Protein AF-0000000084553013 (afdb_homodimer)

Secondary structure (DSSP, 8-state):
-----------EEEEPPHHHHHHHHHHHHHHHTTT---EEEEEEEEE-TT--EEEEEEEEEETTEEEEEEEEE-GGGTTSSHHHHHHHHHHHHHHHTT-SEEEEEEEGGG-THHHHHTT-EEEEEEEEEETTEEEEEEEEE-/-----------EEEEPPHHHHHHHHHHHHHHHTTT---EEEEEEEEE-TT--EEEEEEEEEETTEEEEEEEEE-GGGTTSSHHHHHHHHHHHHHHHTT-SEEEEEEEGGG-THHHHHTT-EEEEEEEEEETTEEEEEEEEE-

pLDDT: mean 93.79, std 14.12, range [28.5, 98.94]

Foldseek 3Di:
DPPPCVVVPPDDDDDDDPVVVVVVVVVVVVVCCVPQVDKDKDKDFDADPVRDGQWMWIWMDRQQEIETDDTDGHPVCPPVCPRVVRVVVVVVVSVVSNHQKYKYKDKQVPPPVVVVVVVWDWPDKDQLPPVGIIMTITMDGD/DPPPCVVVPPDDDDDDDPVVVVVVVVVVVVVCCVPQVDKDKDKDFDADPVRDGQWMWIWMDRQQEIETDDTDGHPVCPPVCPRVVRVVVVVVVSVVSNHQKYKYKDKQVPPPVVVVVVVWDWPDKDQLPPVGIIMTITMDGD

Nearest PDB structures (foldseek):
  1y9w-assembly1_B  TM=9.182E-01  e=1.866E-16  Bacillus cereus ATCC 14579
  2g3a-assembly1_A-2  TM=8.807E-01  e=1.523E-12  Agrobacterium fabrum str. C58
  7ypv-assembly1_B  TM=8.724E-01  e=1.703E-07  Streptomyces lavendulae subsp. lavendulae
  2cnt-assembly4_D  TM=7.432E-01  e=7.411E-06  Salmonella enterica subsp. enterica serovar Typhimurium str. LT2
  5isv-assembly2_B  TM=7.358E-01  e=6.562E-06  Escherichia coli O157:H7

Radius of gyration: 21.32 Å; Cα contacts (8 Å, |Δi|>4): 528; chains: 2; bounding box: 39×85×55 Å

InterPro domains:
  IPR000182 GNAT domain [PF00583] (35-120)
  IPR000182 GNAT domain [PS51186] (1-142)
  IPR016181 Acyl-CoA N-acyltransferase [SSF55729] (33-142)
  IPR051556 N-terminal and lysine N-acetyltransferase [PTHR42919] (34-133)

Structure (mmCIF, N/CA/C/O backbone):
data_AF-0000000084553013-model_v1
#
loop_
_entity.id
_entity.type
_entity.pdbx_description
1 polymer 'Acetyltransferase domain protein'
#
loop_
_atom_site.group_PDB
_atom_site.id
_atom_site.type_symbol
_atom_site.label_atom_id
_atom_site.label_alt_id
_atom_site.label_comp_id
_atom_site.label_asym_id
_atom_site.label_entity_id
_atom_site.label_seq_id
_atom_site.pdbx_PDB_ins_code
_atom_site.Cartn_x
_atom_site.Cartn_y
_atom_site.Cartn_z
_atom_site.occupancy
_atom_site.B_iso_or_equiv
_atom_site.auth_seq_id
_atom_site.auth_comp_id
_atom_site.auth_asym_id
_atom_site.auth_atom_id
_atom_site.pdbx_PDB_model_num
ATOM 1 N N . MET A 1 1 ? 4.566 -39.312 -29.422 1 28.5 1 MET A N 1
ATOM 2 C CA . MET A 1 1 ? 3.35 -38.875 -28.75 1 28.5 1 MET A CA 1
ATOM 3 C C . MET A 1 1 ? 3.643 -38.469 -27.297 1 28.5 1 MET A C 1
ATOM 5 O O . MET A 1 1 ? 3.912 -39.344 -26.469 1 28.5 1 MET A O 1
ATOM 9 N N . SER A 1 2 ? 4.523 -37.531 -27.016 1 32.72 2 SER A N 1
ATOM 10 C CA . SER A 1 2 ? 5.18 -37.125 -25.766 1 32.72 2 SER A CA 1
ATOM 11 C C . SER A 1 2 ? 4.168 -36.938 -24.641 1 32.72 2 SER A C 1
ATOM 13 O O . SER A 1 2 ? 3.191 -36.219 -24.797 1 32.72 2 SER A O 1
ATOM 15 N N . SER A 1 3 ? 3.857 -38 -23.828 1 32.91 3 SER A N 1
ATOM 16 C CA . SER A 1 3 ? 2.988 -38.031 -22.656 1 32.91 3 SER A CA 1
ATOM 17 C C . SER A 1 3 ? 3.232 -36.812 -21.766 1 32.91 3 SER A C 1
ATOM 19 O O . SER A 1 3 ? 4.277 -36.719 -21.125 1 32.91 3 SER A O 1
ATOM 21 N N . ILE A 1 4 ? 3.045 -35.656 -22.188 1 38.66 4 ILE A N 1
ATOM 22 C CA . ILE A 1 4 ? 3.059 -34.531 -21.266 1 38.66 4 ILE A CA 1
ATOM 23 C C . ILE A 1 4 ? 2.463 -34.938 -19.922 1 38.66 4 ILE A C 1
ATOM 25 O O . ILE A 1 4 ? 1.289 -35.312 -19.844 1 38.66 4 ILE A O 1
ATOM 29 N N . ASN A 1 5 ? 3.113 -35.875 -19.094 1 38.31 5 ASN A N 1
ATOM 30 C CA . ASN A 1 5 ? 2.75 -36.219 -17.719 1 38.31 5 ASN A CA 1
ATOM 31 C C . ASN A 1 5 ? 2.105 -35.031 -17 1 38.31 5 ASN A C 1
ATOM 33 O O . ASN A 1 5 ? 2.793 -34.062 -16.625 1 38.31 5 ASN A O 1
ATOM 37 N N . ASP A 1 6 ? 1.168 -34.469 -17.469 1 41.5 6 ASP A N 1
ATOM 38 C CA . ASP A 1 6 ? 0.287 -33.531 -16.766 1 41.5 6 ASP A CA 1
ATOM 39 C C . ASP A 1 6 ? 0.174 -33.906 -15.297 1 41.5 6 ASP A C 1
ATOM 41 O O . ASP A 1 6 ? -0.626 -34.75 -14.922 1 41.5 6 ASP A O 1
ATOM 45 N N . LYS A 1 7 ? 1.256 -34.344 -14.594 1 45.75 7 LYS A N 1
ATOM 46 C CA . LYS A 1 7 ? 1.171 -34.562 -13.148 1 45.75 7 LYS A CA 1
ATOM 47 C C . LYS A 1 7 ? 0.171 -33.594 -12.523 1 45.75 7 LYS A C 1
ATOM 49 O O . LYS A 1 7 ? 0.405 -32.375 -12.492 1 45.75 7 LYS A O 1
ATOM 54 N N . ASP A 1 8 ? -1.081 -33.625 -12.664 1 51.88 8 ASP A N 1
ATOM 55 C CA . ASP A 1 8 ? -2.238 -33 -12.055 1 51.88 8 ASP A CA 1
ATOM 56 C C . ASP A 1 8 ? -1.985 -32.688 -10.578 1 51.88 8 ASP A C 1
ATOM 58 O O . ASP A 1 8 ? -2.012 -33.594 -9.742 1 51.88 8 ASP A O 1
ATOM 62 N N . TYR A 1 9 ? -0.901 -32.062 -10.25 1 60.34 9 TYR A N 1
ATOM 63 C CA . TYR A 1 9 ? -0.691 -31.75 -8.836 1 60.34 9 TYR A CA 1
ATOM 64 C C . TYR A 1 9 ? -2.021 -31.547 -8.117 1 60.34 9 TYR A C 1
ATOM 66 O O . TYR A 1 9 ? -2.938 -30.922 -8.664 1 60.34 9 TYR A O 1
ATOM 74 N N . ASN A 1 10 ? -2.541 -32.562 -7.488 1 80 10 ASN A N 1
ATOM 75 C CA . ASN A 1 10 ? -3.75 -32.5 -6.676 1 80 10 ASN A CA 1
ATOM 76 C C . ASN A 1 10 ? -3.646 -31.391 -5.625 1 80 10 ASN A C 1
ATOM 78 O O . ASN A 1 10 ? -3.283 -31.656 -4.477 1 80 10 ASN A O 1
ATOM 82 N N . PHE A 1 11 ? -3.373 -30.203 -6.043 1 87.69 11 PHE A N 1
ATOM 83 C CA . PHE A 1 11 ? -3.436 -29.094 -5.086 1 87.69 11 PHE A CA 1
ATOM 84 C C . PHE A 1 11 ? -4.879 -28.688 -4.82 1 87.69 11 PHE A C 1
ATOM 86 O O . PHE A 1 11 ? -5.727 -28.781 -5.711 1 87.69 11 PHE A O 1
ATOM 93 N N . ILE A 1 12 ? -5.121 -28.484 -3.557 1 93.12 12 ILE A N 1
ATOM 94 C CA . ILE A 1 12 ? -6.469 -28.062 -3.17 1 93.12 12 ILE A CA 1
ATOM 95 C C . ILE A 1 12 ? -6.449 -26.609 -2.703 1 93.12 12 ILE A C 1
ATOM 97 O O . ILE A 1 12 ? -5.578 -26.219 -1.923 1 93.12 12 ILE A O 1
ATOM 101 N N . LEU A 1 13 ? -7.371 -25.859 -3.264 1 96.81 13 LEU A N 1
ATOM 102 C CA . LEU A 1 13 ? -7.527 -24.469 -2.854 1 96.81 13 LEU A CA 1
ATOM 103 C C . LEU A 1 13 ? -8.383 -24.359 -1.596 1 96.81 13 LEU A C 1
ATOM 105 O O . LEU A 1 13 ? -9.508 -24.875 -1.562 1 96.81 13 LEU A O 1
ATOM 109 N N . LYS A 1 14 ? -7.867 -23.75 -0.523 1 96.75 14 LYS A N 1
ATOM 110 C CA . LYS A 1 14 ? -8.57 -23.562 0.746 1 96.75 14 LYS A CA 1
ATOM 111 C C . LYS A 1 14 ? -8.289 -22.188 1.341 1 96.75 14 LYS A C 1
ATOM 113 O O . LYS A 1 14 ? -7.266 -21.562 1.031 1 96.75 14 LYS A O 1
ATOM 118 N N . PRO A 1 15 ? -9.172 -21.703 2.176 1 98 15 PRO A N 1
ATOM 119 C CA . PRO A 1 15 ? -8.812 -20.516 2.947 1 98 15 PRO A CA 1
ATOM 120 C C . PRO A 1 15 ? -7.543 -20.703 3.777 1 98 15 PRO A C 1
ATOM 122 O O . PRO A 1 15 ? -7.309 -21.797 4.305 1 98 15 PRO A O 1
ATOM 125 N N . CYS A 1 16 ? -6.801 -19.703 3.871 1 98.38 16 CYS A N 1
ATOM 126 C CA . CYS A 1 16 ? -5.57 -19.781 4.652 1 98.38 16 CYS A CA 1
ATOM 127 C C . CYS A 1 16 ? -5.844 -19.5 6.125 1 98.38 16 CYS A C 1
ATOM 129 O O . CYS A 1 16 ? -6.656 -18.641 6.457 1 98.38 16 CYS A O 1
ATOM 131 N N . SER A 1 17 ? -5.109 -20.234 6.973 1 97.38 17 SER A N 1
ATOM 132 C CA . SER A 1 17 ? -5.043 -19.828 8.375 1 97.38 17 SER A CA 1
ATOM 133 C C . SER A 1 17 ? -4.168 -18.594 8.547 1 97.38 17 SER A C 1
ATOM 135 O O . SER A 1 17 ? -3.449 -18.203 7.629 1 97.38 17 SER A O 1
ATOM 137 N N . GLU A 1 18 ? -4.219 -17.984 9.727 1 98.12 18 GLU A N 1
ATOM 138 C CA . GLU A 1 18 ? -3.365 -16.828 10.008 1 98.12 18 GLU A CA 1
ATOM 139 C C . GLU A 1 18 ? -1.889 -17.203 9.898 1 98.12 18 GLU A C 1
ATOM 141 O O . GLU A 1 18 ? -1.088 -16.422 9.367 1 98.12 18 GLU A O 1
ATOM 146 N N . LYS A 1 19 ? -1.597 -18.344 10.375 1 98 19 LYS A N 1
ATOM 147 C CA . LYS A 1 19 ? -0.219 -18.812 10.297 1 98 19 LYS A CA 1
ATOM 148 C C . LYS A 1 19 ? 0.223 -18.984 8.844 1 98 19 LYS A C 1
ATOM 150 O O . LYS A 1 19 ? 1.367 -18.672 8.5 1 98 19 LYS A O 1
ATOM 155 N N . GLU A 1 20 ? -0.609 -19.453 8.039 1 98.12 20 GLU A N 1
ATOM 156 C CA . GLU A 1 20 ? -0.295 -19.656 6.629 1 98.12 20 GLU A CA 1
ATOM 157 C C . GLU A 1 20 ? -0.162 -18.328 5.898 1 98.12 20 GLU A C 1
ATOM 159 O O . GLU A 1 20 ? 0.678 -18.188 5.008 1 98.12 20 GLU A O 1
ATOM 164 N N . LYS A 1 21 ? -1.028 -17.344 6.234 1 98.5 21 LYS A N 1
ATOM 165 C CA . LYS A 1 21 ? -0.884 -16 5.688 1 98.5 21 LYS A CA 1
ATOM 166 C C . LYS A 1 21 ? 0.494 -15.43 6.004 1 98.5 21 LYS A C 1
ATOM 168 O O . LYS A 1 21 ? 1.14 -14.844 5.133 1 98.5 21 LYS A O 1
ATOM 173 N N . GLU A 1 22 ? 0.849 -15.578 7.223 1 98.31 22 GLU A N 1
ATOM 174 C CA . GLU A 1 22 ? 2.166 -15.117 7.652 1 98.31 22 GLU A CA 1
ATOM 175 C C . GLU A 1 22 ? 3.277 -15.828 6.883 1 98.31 22 GLU A C 1
ATOM 177 O O . GLU A 1 22 ? 4.27 -15.203 6.5 1 98.31 22 GLU A O 1
ATOM 182 N N . TYR A 1 23 ? 3.1 -17.172 6.73 1 98.38 23 TYR A N 1
ATOM 183 C CA . TYR A 1 23 ? 4.062 -17.969 5.969 1 98.38 23 TYR A CA 1
ATOM 184 C C . TYR A 1 23 ? 4.227 -17.422 4.559 1 98.38 23 TYR A C 1
ATOM 186 O O . TYR A 1 23 ? 5.348 -17.188 4.094 1 98.38 23 TYR A O 1
ATOM 194 N N . ILE A 1 24 ? 3.133 -17.141 3.879 1 97.81 24 ILE A N 1
ATOM 195 C CA . ILE A 1 24 ? 3.135 -16.609 2.521 1 97.81 24 ILE A CA 1
ATOM 196 C C . ILE A 1 24 ? 3.828 -15.25 2.502 1 97.81 24 ILE A C 1
ATOM 198 O O . ILE A 1 24 ? 4.652 -14.977 1.625 1 97.81 24 ILE A O 1
ATOM 202 N N . HIS A 1 25 ? 3.445 -14.391 3.404 1 98.38 25 HIS A N 1
ATOM 203 C CA . HIS A 1 25 ? 4.055 -13.07 3.518 1 98.38 25 HIS A CA 1
ATOM 204 C C . HIS A 1 25 ? 5.566 -13.172 3.695 1 98.38 25 HIS A C 1
ATOM 206 O O . HIS A 1 25 ? 6.324 -12.484 3.006 1 98.38 25 HIS A O 1
ATOM 212 N N . ASN A 1 26 ? 6.004 -14.016 4.582 1 98.44 26 ASN A N 1
ATOM 213 C CA . ASN A 1 26 ? 7.426 -14.195 4.855 1 98.44 26 ASN A CA 1
ATOM 214 C C . ASN A 1 26 ? 8.172 -14.703 3.627 1 98.44 26 ASN A C 1
ATOM 216 O O . ASN A 1 26 ? 9.289 -14.266 3.352 1 98.44 26 ASN A O 1
ATOM 220 N N . LYS A 1 27 ? 7.586 -15.656 2.973 1 98.19 27 LYS A N 1
ATOM 221 C CA . LYS A 1 27 ? 8.219 -16.203 1.774 1 98.19 27 LYS A CA 1
ATOM 222 C C . LYS A 1 27 ? 8.344 -15.133 0.69 1 98.19 27 LYS A C 1
ATOM 224 O O . LYS A 1 27 ? 9.344 -15.094 -0.036 1 98.19 27 LYS A O 1
ATOM 229 N N . LEU A 1 28 ? 7.32 -14.312 0.608 1 97.88 28 LEU A N 1
ATOM 230 C CA . LEU A 1 28 ? 7.387 -13.195 -0.329 1 97.88 28 LEU A CA 1
ATOM 231 C C . LEU A 1 28 ? 8.516 -12.234 0.044 1 97.88 28 LEU A C 1
ATOM 233 O O . LEU A 1 28 ? 9.273 -11.797 -0.823 1 97.88 28 LEU A O 1
ATOM 237 N N . VAL A 1 29 ? 8.594 -11.891 1.329 1 97.69 29 VAL A N 1
ATOM 238 C CA . VAL A 1 29 ? 9.641 -11 1.83 1 97.69 29 VAL A CA 1
ATOM 239 C C . VAL A 1 29 ? 11.016 -11.602 1.535 1 97.69 29 VAL A C 1
ATOM 241 O O . VAL A 1 29 ? 11.922 -10.898 1.087 1 97.69 29 VAL A O 1
ATOM 244 N N . GLU A 1 30 ? 11.188 -12.914 1.714 1 97.69 30 GLU A N 1
ATOM 245 C CA . GLU A 1 30 ? 12.445 -13.609 1.45 1 97.69 30 GLU A CA 1
ATOM 246 C C . GLU A 1 30 ? 12.859 -13.461 -0.01 1 97.69 30 GLU A C 1
ATOM 248 O O . GLU A 1 30 ? 14.039 -13.297 -0.311 1 97.69 30 GLU A O 1
ATOM 253 N N . HIS A 1 31 ? 11.914 -13.57 -0.82 1 97.38 31 HIS A N 1
ATOM 254 C CA . HIS A 1 31 ? 12.188 -13.383 -2.242 1 97.38 31 HIS A CA 1
ATOM 255 C C . HIS A 1 31 ? 12.586 -11.945 -2.543 1 97.38 31 HIS A C 1
ATOM 257 O O . HIS A 1 31 ? 13.578 -11.703 -3.236 1 97.38 31 HIS A O 1
ATOM 263 N N . ASN A 1 32 ? 11.852 -10.938 -1.989 1 97.75 32 ASN A N 1
ATOM 264 C CA . ASN A 1 32 ? 12 -9.523 -2.305 1 97.75 32 ASN A CA 1
ATOM 265 C C . ASN A 1 32 ? 13.336 -8.977 -1.812 1 97.75 32 ASN A C 1
ATOM 267 O O . ASN A 1 32 ? 13.922 -8.086 -2.438 1 97.75 32 ASN A O 1
ATOM 271 N N . VAL A 1 33 ? 13.82 -9.469 -0.711 1 97.5 33 VAL A N 1
ATOM 272 C CA . VAL A 1 33 ? 15.008 -8.906 -0.077 1 97.5 33 VAL A CA 1
ATOM 273 C C . VAL A 1 33 ? 16.234 -9.156 -0.956 1 97.5 33 VAL A C 1
ATOM 275 O O . VAL A 1 33 ? 17.266 -8.508 -0.783 1 97.5 33 VAL A O 1
ATOM 278 N N . LYS A 1 34 ? 16.141 -10.125 -1.917 1 97.62 34 LYS A N 1
ATOM 279 C CA . LYS A 1 34 ? 17.234 -10.367 -2.863 1 97.62 34 LYS A CA 1
ATOM 280 C C . LYS A 1 34 ? 17.391 -9.195 -3.826 1 97.62 34 LYS A C 1
ATOM 282 O O . LYS A 1 34 ? 18.453 -9.008 -4.41 1 97.62 34 LYS A O 1
ATOM 287 N N . PHE A 1 35 ? 16.328 -8.43 -3.996 1 98.06 35 PHE A N 1
ATOM 288 C CA . PHE A 1 35 ? 16.312 -7.383 -5.012 1 98.06 35 PHE A CA 1
ATOM 289 C C . PHE A 1 35 ? 16.141 -6.012 -4.371 1 98.06 35 PHE A C 1
ATOM 291 O O . PHE A 1 35 ? 16.609 -5.008 -4.906 1 98.06 35 PHE A O 1
ATOM 298 N N . ILE A 1 36 ? 15.367 -5.961 -3.307 1 98.06 36 ILE A N 1
ATOM 299 C CA . ILE A 1 36 ? 15.25 -4.762 -2.49 1 98.06 36 ILE A CA 1
ATOM 300 C C . ILE A 1 36 ? 16.297 -4.789 -1.373 1 98.06 36 ILE A C 1
ATOM 302 O O . ILE A 1 36 ? 16.031 -5.328 -0.293 1 98.06 36 ILE A O 1
ATOM 306 N N . THR A 1 37 ? 17.391 -4.164 -1.6 1 97.88 37 THR A N 1
ATOM 307 C CA . THR A 1 37 ? 18.578 -4.391 -0.782 1 97.88 37 THR A CA 1
ATOM 308 C C . THR A 1 37 ? 18.703 -3.316 0.292 1 97.88 37 THR A C 1
ATOM 310 O O . THR A 1 37 ? 19.5 -3.451 1.218 1 97.88 37 THR A O 1
ATOM 313 N N . ASP A 1 38 ? 18 -2.264 0.146 1 98.06 38 ASP A N 1
ATOM 314 C CA . ASP A 1 38 ? 18.062 -1.144 1.081 1 98.06 38 ASP A CA 1
ATOM 315 C C . ASP A 1 38 ? 16.656 -0.711 1.511 1 98.06 38 ASP A C 1
ATOM 317 O O . ASP A 1 38 ? 15.883 -0.188 0.703 1 98.06 38 ASP A O 1
ATOM 321 N N . TYR A 1 39 ? 16.359 -0.947 2.729 1 98.12 39 TYR A N 1
ATOM 322 C CA . TYR A 1 39 ? 15.055 -0.629 3.311 1 98.12 39 TYR A CA 1
ATOM 323 C C . TYR A 1 39 ? 15.219 0.183 4.59 1 98.12 39 TYR A C 1
ATOM 325 O O . TYR A 1 39 ? 16.109 -0.095 5.402 1 98.12 39 TYR A O 1
ATOM 333 N N . GLU A 1 40 ? 14.367 1.235 4.773 1 98.44 40 GLU A N 1
ATOM 334 C CA . GLU A 1 40 ? 14.359 2.037 5.992 1 98.44 40 GLU A CA 1
ATOM 335 C C . GLU A 1 40 ? 12.977 2.641 6.246 1 98.44 40 GLU A C 1
ATOM 337 O O . GLU A 1 40 ? 12.305 3.08 5.312 1 98.44 40 GLU A O 1
ATOM 342 N N . GLU A 1 41 ? 12.57 2.623 7.484 1 98.56 41 GLU A N 1
ATOM 343 C CA . GLU A 1 41 ? 11.32 3.275 7.883 1 98.56 41 GLU A CA 1
ATOM 344 C C . GLU A 1 41 ? 11.594 4.586 8.609 1 98.56 41 GLU A C 1
ATOM 346 O O . GLU A 1 41 ? 12.562 4.691 9.375 1 98.56 41 GLU A O 1
ATOM 351 N N . PHE A 1 42 ? 10.719 5.547 8.43 1 98.75 42 PHE A N 1
ATOM 352 C CA . PHE A 1 42 ? 10.781 6.852 9.078 1 98.75 42 PHE A CA 1
ATOM 353 C C . PHE A 1 42 ? 9.445 7.199 9.719 1 98.75 42 PHE A C 1
ATOM 355 O O . PHE A 1 42 ? 8.383 6.918 9.148 1 98.75 42 PHE A O 1
ATOM 362 N N . SER A 1 43 ? 9.492 7.758 10.867 1 98.88 43 SER A N 1
ATOM 363 C CA . SER A 1 43 ? 8.289 8.266 11.516 1 98.88 43 SER A CA 1
ATOM 364 C C . SER A 1 43 ? 8.586 9.523 12.328 1 98.88 43 SER A C 1
ATOM 366 O O . SER A 1 43 ? 9.547 9.555 13.102 1 98.88 43 SER A O 1
ATOM 368 N N . PHE A 1 44 ? 7.816 10.531 12.109 1 98.75 44 PHE A N 1
ATOM 369 C CA . PHE A 1 44 ? 7.973 11.797 12.82 1 98.75 44 PHE A CA 1
ATOM 370 C C . PHE A 1 44 ? 6.625 12.328 13.289 1 98.75 44 PHE A C 1
ATOM 372 O O . PHE A 1 44 ? 5.621 12.195 12.578 1 98.75 44 PHE A O 1
ATOM 379 N N . CYS A 1 45 ? 6.68 12.945 14.438 1 98.25 45 CYS A N 1
ATOM 380 C CA . CYS A 1 45 ? 5.469 13.484 15.047 1 98.25 45 CYS A CA 1
ATOM 381 C C . CYS A 1 45 ? 5.66 14.945 15.438 1 98.25 45 CYS A C 1
ATOM 383 O O . CYS A 1 45 ? 6.727 15.328 15.922 1 98.25 45 CYS A O 1
ATOM 385 N N . TYR A 1 46 ? 4.637 15.719 15.148 1 97.06 46 TYR A N 1
ATOM 386 C CA . TYR A 1 46 ? 4.52 17.031 15.773 1 97.06 46 TYR A CA 1
ATOM 387 C C . TYR A 1 46 ? 3.797 16.938 17.109 1 97.06 46 TYR A C 1
ATOM 389 O O . TYR A 1 46 ? 2.699 16.375 17.188 1 97.06 46 TYR A O 1
ATOM 397 N N . LYS A 1 47 ? 4.461 17.5 18.062 1 95.5 47 LYS A N 1
ATOM 398 C CA . LYS A 1 47 ? 3.91 17.453 19.422 1 95.5 47 LYS A CA 1
ATOM 399 C C . LYS A 1 47 ? 3.715 18.844 20 1 95.5 47 LYS A C 1
ATOM 401 O O . LYS A 1 47 ? 4.484 19.766 19.688 1 95.5 47 LYS A O 1
ATOM 406 N N . ASP A 1 48 ? 2.631 18.953 20.781 1 91.06 48 ASP A N 1
ATOM 407 C CA . ASP A 1 48 ? 2.391 20.234 21.438 1 91.06 48 ASP A CA 1
ATOM 408 C C . ASP A 1 48 ? 3.139 20.328 22.766 1 91.06 48 ASP A C 1
ATOM 410 O O . ASP A 1 48 ? 4.012 19.516 23.047 1 91.06 48 ASP A O 1
ATOM 414 N N . GLU A 1 49 ? 2.85 21.375 23.516 1 88.25 49 GLU A N 1
ATOM 415 C CA . GLU A 1 49 ? 3.568 21.656 24.75 1 88.25 49 GLU A CA 1
ATOM 416 C C . GLU A 1 49 ? 3.324 20.562 25.781 1 88.25 49 GLU A C 1
ATOM 418 O O . GLU A 1 49 ? 4.164 20.312 26.656 1 88.25 49 GLU A O 1
ATOM 423 N N . ASP A 1 50 ? 2.254 19.859 25.672 1 91.06 50 ASP A N 1
ATOM 424 C CA . ASP A 1 50 ? 1.912 18.781 26.594 1 91.06 50 ASP A CA 1
ATOM 425 C C . ASP A 1 50 ? 2.359 17.422 26.062 1 91.06 50 ASP A C 1
ATOM 427 O O . ASP A 1 50 ? 1.902 16.391 26.531 1 91.06 50 ASP A O 1
ATOM 431 N N . GLU A 1 51 ? 3.105 17.438 25.031 1 91.56 51 GLU A N 1
ATOM 432 C CA . GLU A 1 51 ? 3.676 16.234 24.422 1 91.56 51 GLU A CA 1
ATOM 433 C C . GLU A 1 51 ? 2.6 15.406 23.734 1 91.56 51 GLU A C 1
ATOM 435 O O . GLU A 1 51 ? 2.797 14.219 23.469 1 91.56 51 GLU A O 1
ATOM 440 N N . LYS A 1 52 ? 1.504 16.062 23.484 1 94.31 52 LYS A N 1
ATOM 441 C CA . LYS A 1 52 ? 0.453 15.406 22.719 1 94.31 52 LYS A CA 1
ATOM 442 C C . LYS A 1 52 ? 0.735 15.477 21.234 1 94.31 52 LYS A C 1
ATOM 444 O O .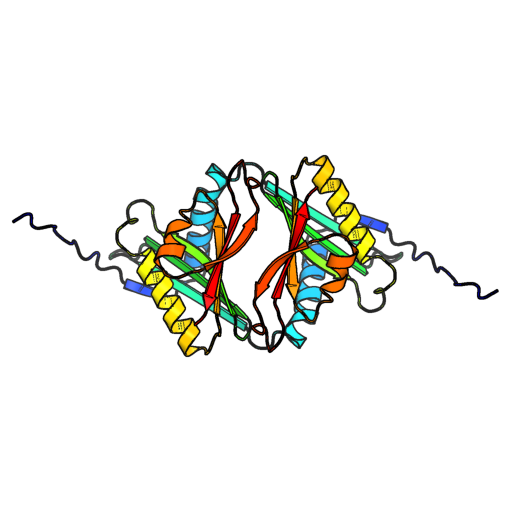 LYS A 1 52 ? 1.108 16.531 20.719 1 94.31 52 LYS A O 1
ATOM 449 N N . VAL A 1 53 ? 0.548 14.32 20.578 1 97.62 53 VAL A N 1
ATOM 450 C CA . VAL A 1 53 ? 0.761 14.281 19.141 1 97.62 53 VAL A CA 1
ATOM 451 C C . VAL A 1 53 ? -0.388 14.992 18.422 1 97.62 53 VAL A C 1
ATOM 453 O O . VAL A 1 53 ? -1.555 14.633 18.609 1 97.62 53 VAL A O 1
ATOM 456 N N . VAL A 1 54 ? -0.089 15.984 17.609 1 96.94 54 VAL A N 1
ATOM 457 C CA . VAL A 1 54 ? -1.12 16.719 16.891 1 96.94 54 VAL A CA 1
ATOM 458 C C . VAL A 1 54 ? -1.028 16.406 15.391 1 96.94 54 VAL A C 1
ATOM 460 O O . VAL A 1 54 ? -1.913 16.781 14.617 1 96.94 54 VAL A O 1
ATOM 463 N N . GLY A 1 55 ? -0.03 15.773 14.938 1 98.12 55 GLY A N 1
ATOM 464 C CA . GLY A 1 55 ? 0.21 15.32 13.578 1 98.12 55 GLY A CA 1
ATOM 465 C C . GLY A 1 55 ? 1.396 14.383 13.461 1 98.12 55 GLY A C 1
ATOM 466 O O . GLY A 1 55 ? 2.279 14.383 14.32 1 98.12 55 GLY A O 1
ATOM 467 N N . GLY A 1 56 ? 1.367 13.57 12.469 1 98.75 56 GLY A N 1
ATOM 468 C CA . GLY A 1 56 ? 2.473 12.648 12.266 1 98.75 56 GLY A CA 1
ATOM 469 C C . GLY A 1 56 ? 2.523 12.078 10.859 1 98.75 56 GLY A C 1
ATOM 470 O O . GLY A 1 56 ? 1.56 12.188 10.102 1 98.75 56 GLY A O 1
ATOM 471 N N . ILE A 1 57 ? 3.672 11.57 10.547 1 98.88 57 ILE A N 1
ATOM 472 C CA . ILE A 1 57 ? 3.932 10.984 9.234 1 98.88 57 ILE A CA 1
ATOM 473 C C . ILE A 1 57 ? 4.781 9.727 9.391 1 98.88 57 ILE A C 1
ATOM 475 O O . ILE A 1 57 ? 5.688 9.68 10.219 1 98.88 57 ILE A O 1
ATOM 479 N N . VAL A 1 58 ? 4.414 8.703 8.727 1 98.88 58 VAL A N 1
ATOM 480 C CA . VAL A 1 58 ? 5.188 7.473 8.602 1 98.88 58 VAL A CA 1
ATOM 481 C C . VAL A 1 58 ? 5.488 7.199 7.133 1 98.88 58 VAL A C 1
ATOM 483 O O . VAL A 1 58 ? 4.605 7.332 6.277 1 98.88 58 VAL A O 1
ATOM 486 N N . ALA A 1 59 ? 6.668 6.922 6.832 1 98.88 59 ALA A N 1
ATOM 487 C CA . ALA A 1 59 ? 7.121 6.641 5.473 1 98.88 59 ALA A CA 1
ATOM 488 C C . ALA A 1 59 ? 8.141 5.508 5.457 1 98.88 59 ALA A C 1
ATOM 490 O O . ALA A 1 59 ? 8.688 5.145 6.5 1 98.88 59 ALA A O 1
ATOM 491 N N . SER A 1 60 ? 8.312 4.934 4.352 1 98.75 60 SER A N 1
ATOM 492 C CA . SER A 1 60 ? 9.312 3.883 4.184 1 98.75 60 SER A CA 1
ATOM 493 C C . SER A 1 60 ? 10.055 4.027 2.859 1 98.75 60 SER A C 1
ATOM 495 O O . SER A 1 60 ? 9.469 4.449 1.859 1 98.75 60 SER A O 1
ATOM 497 N N . ARG A 1 61 ? 11.297 3.695 2.916 1 98.75 61 ARG A N 1
ATOM 498 C CA . ARG A 1 61 ? 12.148 3.756 1.731 1 98.75 61 ARG A CA 1
ATOM 499 C C . ARG A 1 61 ? 12.555 2.357 1.279 1 98.75 61 ARG A C 1
ATOM 501 O O . ARG A 1 61 ? 13.055 1.563 2.076 1 98.75 61 ARG A O 1
ATOM 508 N N . ASP A 1 62 ? 12.297 2.035 0.041 1 98.56 62 ASP A N 1
ATOM 509 C CA . ASP A 1 62 ? 12.844 0.885 -0.668 1 98.56 62 ASP A CA 1
ATOM 510 C C . ASP A 1 62 ? 13.82 1.329 -1.759 1 98.56 62 ASP A C 1
ATOM 512 O O . ASP A 1 62 ? 13.398 1.75 -2.838 1 98.56 62 ASP A O 1
ATOM 516 N N . ASN A 1 63 ? 15.117 1.188 -1.438 1 98.62 63 ASN A N 1
ATOM 517 C CA . ASN A 1 63 ? 16.156 1.68 -2.334 1 98.62 63 ASN A CA 1
ATOM 518 C C . ASN A 1 63 ? 15.93 3.143 -2.705 1 98.62 63 ASN A C 1
ATOM 520 O O . ASN A 1 63 ? 15.977 4.02 -1.84 1 98.62 63 ASN A O 1
ATOM 524 N N . GLU A 1 64 ? 15.57 3.51 -3.945 1 98.69 64 GLU A N 1
ATOM 525 C CA . GLU A 1 64 ? 15.547 4.902 -4.391 1 98.69 64 GLU A CA 1
ATOM 526 C C . GLU A 1 64 ? 14.133 5.465 -4.367 1 98.69 64 GLU A C 1
ATOM 528 O O . GLU A 1 64 ? 13.883 6.559 -4.875 1 98.69 64 GLU A O 1
ATOM 533 N N . CYS A 1 65 ? 13.219 4.727 -3.752 1 98.31 65 CYS A N 1
ATOM 534 C CA . CYS A 1 65 ? 11.836 5.16 -3.658 1 98.31 65 CYS A CA 1
ATOM 535 C C . CYS A 1 65 ? 11.406 5.316 -2.203 1 98.31 65 CYS A C 1
ATOM 537 O O . CYS A 1 65 ? 11.625 4.414 -1.391 1 98.31 65 CYS A O 1
ATOM 539 N N . LEU A 1 66 ? 10.844 6.469 -1.905 1 98.88 66 LEU A N 1
ATOM 540 C CA . LEU A 1 66 ? 10.242 6.648 -0.589 1 98.88 66 LEU A CA 1
ATOM 541 C C . LEU A 1 66 ? 8.719 6.703 -0.689 1 98.88 66 LEU A C 1
ATOM 543 O O . LEU A 1 66 ? 8.18 7.41 -1.541 1 98.88 66 LEU A O 1
ATOM 547 N N . THR A 1 67 ? 8.055 5.93 0.056 1 98.88 67 THR A N 1
ATOM 548 C CA . THR A 1 67 ? 6.594 5.898 0.097 1 98.88 67 THR A CA 1
ATOM 549 C C . THR A 1 67 ? 6.074 6.555 1.374 1 98.88 67 THR A C 1
ATOM 551 O O . THR A 1 67 ? 6.52 6.219 2.475 1 98.88 67 THR A O 1
ATOM 554 N N . ILE A 1 68 ? 5.191 7.516 1.22 1 98.88 68 ILE A N 1
ATOM 555 C CA . ILE A 1 68 ? 4.457 8.016 2.379 1 98.88 68 ILE A CA 1
ATOM 556 C C . ILE A 1 68 ? 3.309 7.062 2.709 1 98.88 68 ILE A C 1
ATOM 558 O O . ILE A 1 68 ? 2.348 6.949 1.945 1 98.88 68 ILE A O 1
ATOM 562 N N . ASP A 1 69 ? 3.371 6.453 3.863 1 98 69 ASP A N 1
ATOM 563 C CA . ASP A 1 69 ? 2.412 5.426 4.258 1 98 69 ASP A CA 1
ATOM 564 C C . ASP A 1 69 ? 1.219 6.039 4.988 1 98 69 ASP A C 1
ATOM 566 O O . ASP A 1 69 ? 0.071 5.668 4.734 1 98 69 ASP A O 1
ATOM 570 N N . PHE A 1 70 ? 1.603 6.895 5.934 1 97.56 70 PHE A N 1
ATOM 571 C CA . PHE A 1 70 ? 0.589 7.559 6.746 1 97.56 70 PHE A CA 1
ATOM 572 C C . PHE A 1 70 ? 0.904 9.039 6.898 1 97.56 70 PHE A C 1
ATOM 574 O O . PHE A 1 70 ? 2.057 9.414 7.125 1 97.56 70 PHE A O 1
ATOM 581 N N . LEU A 1 71 ? -0.038 9.891 6.742 1 98.69 71 LEU A N 1
ATOM 582 C CA . LEU A 1 71 ? -0.031 11.297 7.137 1 98.69 71 LEU A CA 1
ATOM 583 C C . LEU A 1 71 ? -1.332 11.664 7.84 1 98.69 71 LEU A C 1
ATOM 585 O O . LEU A 1 71 ? -2.418 11.477 7.285 1 98.69 71 LEU A O 1
ATOM 589 N N . TRP A 1 72 ? -1.198 12.055 9.039 1 98.56 72 TRP A N 1
ATOM 590 C CA . TRP A 1 72 ? -2.377 12.43 9.812 1 98.56 72 TRP A CA 1
ATOM 591 C C . TRP A 1 72 ? -2.133 13.711 10.594 1 98.56 72 TRP A C 1
ATOM 593 O O . TRP A 1 72 ? -1.062 13.906 11.172 1 98.56 72 TRP A O 1
ATOM 603 N N . VAL A 1 73 ? -3.039 14.633 10.555 1 97.75 73 VAL A N 1
ATOM 604 C CA . VAL A 1 73 ? -3.068 15.852 11.352 1 97.75 73 VAL A CA 1
ATOM 605 C C . VAL A 1 73 ? -4.418 15.969 12.055 1 97.75 73 VAL A C 1
ATOM 607 O O . VAL A 1 73 ? -5.469 15.773 11.438 1 97.75 73 VAL A O 1
ATOM 610 N N . ASP A 1 74 ? -4.375 16.25 13.312 1 96.88 74 ASP A N 1
ATOM 611 C CA . ASP A 1 74 ? -5.605 16.469 14.062 1 96.88 74 ASP A CA 1
ATOM 612 C C . ASP A 1 74 ? -6.488 17.516 13.383 1 96.88 74 ASP A C 1
ATOM 614 O O . ASP A 1 74 ? -6 18.547 12.93 1 96.88 74 ASP A O 1
ATOM 618 N N . ASN A 1 75 ? -7.719 17.203 13.344 1 95.25 75 ASN A N 1
ATOM 619 C CA . ASN A 1 75 ? -8.672 18.062 12.641 1 95.25 75 ASN A CA 1
ATOM 620 C C . ASN A 1 75 ? -8.602 19.5 13.148 1 95.25 75 ASN A C 1
ATOM 622 O O . ASN A 1 75 ? -8.664 20.438 12.352 1 95.25 75 ASN A O 1
ATOM 626 N N . SER A 1 76 ? -8.461 19.719 14.43 1 93.75 76 SER A N 1
ATOM 627 C CA . SER A 1 76 ? -8.469 21.031 15.047 1 93.75 76 SER A CA 1
ATOM 628 C C . SER A 1 76 ? -7.203 21.812 14.695 1 93.75 76 SER A C 1
ATOM 630 O O . SER A 1 76 ? -7.125 23.031 14.93 1 93.75 76 SER A O 1
ATOM 632 N N . HIS A 1 77 ? -6.238 21.156 14.086 1 93.69 77 HIS A N 1
ATOM 633 C CA . HIS A 1 77 ? -4.973 21.812 13.789 1 93.69 77 HIS A CA 1
ATOM 634 C C . HIS A 1 77 ? -4.711 21.859 12.281 1 93.69 77 HIS A C 1
ATOM 636 O O . HIS A 1 77 ? -3.619 22.219 11.852 1 93.69 77 HIS A O 1
ATOM 642 N N . ARG A 1 78 ? -5.652 21.484 11.469 1 93.38 78 ARG A N 1
ATOM 643 C CA . ARG A 1 78 ? -5.5 21.516 10.016 1 93.38 78 ARG A CA 1
ATOM 644 C C . ARG A 1 78 ? -5.582 22.938 9.484 1 93.38 78 ARG A C 1
ATOM 646 O O . ARG A 1 78 ? -6.07 23.844 10.172 1 93.38 78 ARG A O 1
ATOM 653 N N . GLY A 1 79 ? -5.016 23.125 8.336 1 90.88 79 GLY A N 1
ATOM 654 C CA . GLY A 1 79 ? -5.008 24.453 7.738 1 90.88 79 GLY A CA 1
ATOM 655 C C . GLY A 1 79 ? -3.953 25.375 8.336 1 90.88 79 GLY A C 1
ATOM 656 O O . GLY A 1 79 ? -3.953 26.578 8.078 1 90.88 79 GLY A O 1
ATOM 657 N N . LYS A 1 80 ? -3.109 24.812 9.148 1 90.44 80 LYS A N 1
ATOM 658 C CA . LYS A 1 80 ? -2.086 25.609 9.828 1 90.44 80 LYS A CA 1
ATOM 659 C C . LYS A 1 80 ? -0.692 25.266 9.297 1 90.44 80 LYS A C 1
ATOM 661 O O . LYS A 1 80 ? 0.313 25.641 9.906 1 90.44 80 LYS A O 1
ATOM 666 N N . GLY A 1 81 ? -0.621 24.438 8.305 1 94 81 GLY A N 1
ATOM 667 C CA . GLY A 1 81 ? 0.652 24.172 7.648 1 94 81 GLY A CA 1
ATOM 668 C C . GLY A 1 81 ? 1.377 22.969 8.219 1 94 81 GLY A C 1
ATOM 669 O O . GLY A 1 81 ? 2.479 22.625 7.777 1 94 81 GLY A O 1
ATOM 670 N N . ILE A 1 82 ? 0.832 22.25 9.18 1 95.12 82 ILE A N 1
ATOM 671 C CA . ILE A 1 82 ? 1.479 21.125 9.836 1 95.12 82 ILE A CA 1
ATOM 672 C C . ILE A 1 82 ? 1.72 20.016 8.812 1 95.12 82 ILE A C 1
ATOM 674 O O . ILE A 1 82 ? 2.812 19.438 8.758 1 95.12 82 ILE A O 1
ATOM 678 N N . GLY A 1 83 ? 0.708 19.703 7.961 1 97.19 83 GLY A N 1
ATOM 679 C CA . GLY A 1 83 ? 0.875 18.703 6.926 1 97.19 83 GLY A CA 1
ATOM 680 C C . GLY A 1 83 ? 2 19.016 5.961 1 97.19 83 GLY A C 1
ATOM 681 O O . GLY A 1 83 ? 2.807 18.156 5.629 1 97.19 83 GLY A O 1
ATOM 682 N N . GLU A 1 84 ? 2.031 20.25 5.562 1 97.31 84 GLU A N 1
ATOM 683 C CA . GLU A 1 84 ? 3.074 20.703 4.648 1 97.31 84 GLU A CA 1
ATOM 684 C C . GLU A 1 84 ? 4.461 20.531 5.266 1 97.31 84 GLU A C 1
ATOM 686 O O . GLU A 1 84 ? 5.387 20.078 4.598 1 97.31 84 GLU A O 1
ATOM 691 N N . LYS A 1 85 ? 4.594 20.906 6.48 1 96.94 85 LYS A N 1
ATOM 692 C CA . LYS A 1 85 ? 5.875 20.797 7.176 1 96.94 85 LYS A CA 1
ATOM 693 C C . LYS A 1 85 ? 6.316 19.344 7.285 1 96.94 85 LYS A C 1
ATOM 695 O O . LYS A 1 85 ? 7.5 19.047 7.129 1 96.94 85 LYS A O 1
ATOM 700 N N . LEU A 1 86 ? 5.391 18.438 7.602 1 98.25 86 LEU A N 1
ATOM 701 C CA . LEU A 1 86 ? 5.699 17.016 7.707 1 98.25 86 LEU A CA 1
ATOM 702 C C . LEU A 1 86 ? 6.168 16.453 6.363 1 98.25 86 LEU A C 1
ATOM 704 O O . LEU A 1 86 ? 7.176 15.75 6.297 1 98.25 86 LEU A O 1
ATOM 708 N N . ILE A 1 87 ? 5.469 16.828 5.254 1 98.62 87 ILE A N 1
ATOM 709 C CA . ILE A 1 87 ? 5.828 16.375 3.916 1 98.62 87 ILE A CA 1
ATOM 710 C C . ILE A 1 87 ? 7.207 16.906 3.539 1 98.62 87 ILE A C 1
ATOM 712 O O . ILE A 1 87 ? 8.062 16.172 3.055 1 98.62 87 ILE A O 1
ATOM 716 N N . LYS A 1 88 ? 7.445 18.188 3.766 1 98.44 88 LYS A N 1
ATOM 717 C CA . LYS A 1 88 ? 8.727 18.812 3.424 1 98.44 88 LYS A CA 1
ATOM 718 C C . LYS A 1 88 ? 9.875 18.156 4.191 1 98.44 88 LYS A C 1
ATOM 720 O O . LYS A 1 88 ? 10.977 18 3.66 1 98.44 88 LYS A O 1
ATOM 725 N N . HIS A 1 89 ? 9.602 17.828 5.445 1 98.44 89 HIS A N 1
ATOM 726 C CA . HIS A 1 89 ? 10.609 17.125 6.215 1 98.44 89 HIS A CA 1
ATOM 727 C C . HIS A 1 89 ? 10.953 15.781 5.566 1 98.44 89 HIS A C 1
ATOM 729 O O . HIS A 1 89 ? 12.133 15.43 5.441 1 98.44 89 HIS A O 1
ATOM 735 N N . MET A 1 90 ? 9.961 15.031 5.129 1 98.69 90 MET A N 1
ATOM 736 C CA . MET A 1 90 ? 10.188 13.75 4.473 1 98.69 90 MET A CA 1
ATOM 737 C C . MET A 1 90 ? 10.922 13.938 3.152 1 98.69 90 MET A C 1
ATOM 739 O O . MET A 1 90 ? 11.789 13.133 2.799 1 98.69 90 MET A O 1
ATOM 743 N N . GLU A 1 91 ? 10.562 15 2.426 1 98.81 91 GLU A N 1
ATOM 744 C CA . GLU A 1 91 ? 11.266 15.297 1.184 1 98.81 91 GLU A CA 1
ATOM 745 C C . GLU A 1 91 ? 12.75 15.531 1.437 1 98.81 91 GLU A C 1
ATOM 747 O O . GLU A 1 91 ? 13.602 15.055 0.677 1 98.81 91 GLU A O 1
ATOM 752 N N . SER A 1 92 ? 13.039 16.281 2.461 1 98.69 92 SER A N 1
ATOM 753 C CA . SER A 1 92 ? 14.438 16.531 2.816 1 98.69 92 SER A CA 1
ATOM 754 C C . SER A 1 92 ? 15.164 15.227 3.113 1 98.69 92 SER A C 1
ATOM 756 O O . SER A 1 92 ? 16.297 15.023 2.658 1 98.69 92 SER A O 1
ATOM 758 N N . ILE A 1 93 ? 14.555 14.336 3.861 1 98.69 93 ILE A N 1
ATOM 759 C CA . ILE A 1 93 ? 15.133 13.039 4.176 1 98.69 93 ILE A CA 1
ATOM 760 C C . ILE A 1 93 ? 15.336 12.242 2.893 1 98.69 93 ILE A C 1
ATOM 762 O O . ILE A 1 93 ? 16.391 11.625 2.699 1 98.69 93 ILE A O 1
ATOM 766 N N . ALA A 1 94 ? 14.344 12.219 2.023 1 98.75 94 ALA A N 1
ATOM 767 C CA . ALA A 1 94 ? 14.422 11.477 0.766 1 98.75 94 ALA A CA 1
ATOM 768 C C . ALA A 1 94 ? 15.609 11.938 -0.068 1 98.75 94 ALA A C 1
ATOM 770 O O . ALA A 1 94 ? 16.359 11.109 -0.594 1 98.75 94 ALA A O 1
ATOM 771 N N . VAL A 1 95 ? 15.789 13.258 -0.175 1 98.69 95 VAL A N 1
ATOM 772 C CA . VAL A 1 95 ? 16.906 13.82 -0.934 1 98.69 95 VAL A CA 1
ATOM 773 C C . VAL A 1 95 ? 18.234 13.406 -0.303 1 98.69 95 VAL A C 1
ATOM 775 O O . VAL A 1 95 ? 19.141 12.961 -1.001 1 98.69 95 VAL A O 1
ATOM 778 N N . ASN A 1 96 ? 18.312 13.5 0.984 1 98.5 96 ASN A N 1
ATOM 779 C CA . ASN A 1 96 ? 19.516 13.133 1.707 1 98.5 96 ASN A CA 1
ATOM 780 C C . ASN A 1 96 ? 19.859 11.648 1.527 1 98.5 96 ASN A C 1
ATOM 782 O O . ASN A 1 96 ? 21.031 11.281 1.447 1 98.5 96 ASN A O 1
ATOM 786 N N . LYS A 1 97 ? 18.797 10.844 1.464 1 98.25 97 LYS A N 1
ATOM 787 C CA . LYS A 1 97 ? 18.969 9.406 1.31 1 98.25 97 LYS A CA 1
ATOM 788 C C . LYS A 1 97 ? 19.141 9.023 -0.159 1 98.25 97 LYS A C 1
ATOM 790 O O . LYS A 1 97 ? 19.141 7.844 -0.504 1 98.25 97 LYS A O 1
ATOM 795 N N . LYS A 1 98 ? 19.141 10.055 -1.058 1 97.81 98 LYS A N 1
ATOM 796 C CA . LYS A 1 98 ? 19.391 9.891 -2.486 1 97.81 98 LYS A CA 1
ATOM 797 C C . LYS A 1 98 ? 18.234 9.148 -3.162 1 97.81 98 LYS A C 1
ATOM 799 O O . LYS A 1 98 ? 18.469 8.344 -4.066 1 97.81 98 LYS A O 1
ATOM 804 N N . CYS A 1 99 ? 17.109 9.289 -2.641 1 98.69 99 CYS A N 1
ATOM 805 C CA . CYS A 1 99 ? 15.922 8.789 -3.328 1 98.69 99 CYS A CA 1
ATOM 806 C C . CYS A 1 99 ? 15.703 9.531 -4.641 1 98.69 99 CYS A C 1
ATOM 808 O O . CYS A 1 99 ? 15.992 10.719 -4.746 1 98.69 99 CYS A O 1
ATOM 810 N N . LYS A 1 100 ? 15.164 8.844 -5.609 1 98.56 100 LYS A N 1
ATOM 811 C CA . LYS A 1 100 ? 14.82 9.438 -6.895 1 98.56 100 LYS A CA 1
ATOM 812 C C . LYS A 1 100 ? 13.43 10.07 -6.859 1 98.56 100 LYS A C 1
ATOM 814 O O . LYS A 1 100 ? 13.164 11.031 -7.578 1 98.56 100 LYS A O 1
ATOM 819 N N . LEU A 1 101 ? 12.586 9.445 -6.047 1 98.75 101 LEU A N 1
ATOM 820 C CA . LEU A 1 101 ? 11.219 9.938 -6.004 1 98.75 101 LEU A CA 1
ATOM 821 C C . LEU A 1 101 ? 10.562 9.609 -4.668 1 98.75 101 LEU A C 1
ATOM 823 O O . LEU A 1 101 ? 11.07 8.773 -3.912 1 98.75 101 LEU A O 1
ATOM 827 N N . ILE A 1 102 ? 9.492 10.336 -4.355 1 98.88 102 ILE A N 1
ATOM 828 C CA . ILE A 1 102 ? 8.539 10.078 -3.281 1 98.88 102 ILE A CA 1
ATOM 829 C C . ILE A 1 102 ? 7.148 9.844 -3.869 1 98.88 102 ILE A C 1
ATOM 831 O O . ILE A 1 102 ? 6.734 10.539 -4.797 1 98.88 102 ILE A O 1
ATOM 835 N N . TYR A 1 103 ? 6.461 8.836 -3.398 1 98.88 103 TYR A N 1
ATOM 836 C CA . TYR A 1 103 ? 5.105 8.625 -3.9 1 98.88 103 TYR A CA 1
ATOM 837 C C . TYR A 1 103 ? 4.164 8.211 -2.777 1 98.88 103 TYR A C 1
ATOM 839 O O . TYR A 1 103 ? 4.609 7.918 -1.664 1 98.88 103 TYR A O 1
ATOM 847 N N . LEU A 1 104 ? 2.9 8.312 -2.986 1 98.81 104 LEU A N 1
ATOM 848 C CA . LEU A 1 104 ? 1.843 7.949 -2.051 1 98.81 104 LEU A CA 1
ATOM 849 C C . LEU A 1 104 ? 0.524 7.723 -2.783 1 98.81 104 LEU A C 1
ATOM 851 O O . LEU A 1 104 ? 0.427 7.969 -3.986 1 98.81 104 LEU A O 1
ATOM 855 N N . ASN A 1 105 ? -0.394 7.152 -2.117 1 98.62 105 ASN A N 1
ATOM 856 C CA . ASN A 1 105 ? -1.78 7.18 -2.568 1 98.62 105 ASN A CA 1
ATOM 857 C C . ASN A 1 105 ? -2.697 7.816 -1.528 1 98.62 105 ASN A C 1
ATOM 859 O O . ASN A 1 105 ? -2.326 7.941 -0.36 1 98.62 105 ASN A O 1
ATOM 863 N N . THR A 1 106 ? -3.756 8.375 -1.977 1 98.38 106 THR A N 1
ATOM 864 C CA . THR A 1 106 ? -4.762 9 -1.13 1 98.38 106 THR A CA 1
ATOM 865 C C . THR A 1 106 ? -6.148 8.891 -1.76 1 98.38 106 THR A C 1
ATOM 867 O O . THR A 1 106 ? -6.281 8.43 -2.895 1 98.38 106 THR A O 1
ATOM 870 N N . PHE A 1 107 ? -7.105 9.289 -1.02 1 98.5 107 PHE A N 1
ATOM 871 C CA . PHE A 1 107 ? -8.484 9.148 -1.463 1 98.5 107 PHE A CA 1
ATOM 872 C C . PHE A 1 107 ? -9.117 10.508 -1.718 1 98.5 107 PHE A C 1
ATOM 874 O O . PHE A 1 107 ? -8.641 11.523 -1.211 1 98.5 107 PHE A O 1
ATOM 881 N N . GLY A 1 108 ? -10.164 10.477 -2.5 1 98.25 108 GLY A N 1
ATOM 882 C CA . GLY A 1 108 ? -10.867 11.703 -2.857 1 98.25 108 GLY A CA 1
ATOM 883 C C . GLY A 1 108 ? -11.328 12.5 -1.652 1 98.25 108 GLY A C 1
ATOM 884 O O . GLY A 1 108 ? -11.398 13.734 -1.707 1 98.25 108 GLY A O 1
ATOM 885 N N . PHE A 1 109 ? -11.625 11.852 -0.538 1 97.5 109 PHE A N 1
ATOM 886 C CA . PHE A 1 109 ? -12.141 12.516 0.652 1 97.5 109 P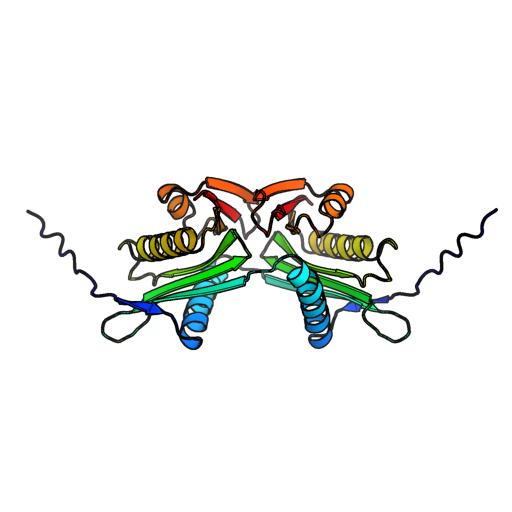HE A CA 1
ATOM 887 C C . PHE A 1 109 ? -11.008 12.992 1.546 1 97.5 109 PHE A C 1
ATOM 889 O O . PHE A 1 109 ? -11.242 13.547 2.619 1 97.5 109 PHE A O 1
ATOM 896 N N . GLN A 1 110 ? -9.711 12.812 1.094 1 96.44 110 GLN A N 1
ATOM 897 C CA . GLN A 1 110 ? -8.547 13.164 1.901 1 96.44 110 GLN A CA 1
ATOM 898 C C . GLN A 1 110 ? -7.793 14.352 1.298 1 96.44 110 GLN A C 1
ATOM 900 O O . GLN A 1 110 ? -6.574 14.461 1.447 1 96.44 110 GLN A O 1
ATOM 905 N N . ALA A 1 111 ? -8.414 15.141 0.436 1 93.62 111 ALA A N 1
ATOM 906 C CA . ALA A 1 111 ? -7.895 16.391 -0.099 1 93.62 111 ALA A CA 1
ATOM 907 C C . ALA A 1 111 ? -6.691 16.156 -1.009 1 93.62 111 ALA A C 1
ATOM 909 O O . ALA A 1 111 ? -5.598 16.656 -0.754 1 93.62 111 ALA A O 1
ATOM 910 N N . PRO A 1 112 ? -6.922 15.406 -2.131 1 98.19 112 PRO A N 1
ATOM 911 C CA . PRO A 1 112 ? -5.824 15.148 -3.064 1 98.19 112 PRO A CA 1
ATOM 912 C C . PRO A 1 112 ? -5.184 16.438 -3.592 1 98.19 112 PRO A C 1
ATOM 914 O O . PRO A 1 112 ? -4.008 16.422 -3.971 1 98.19 112 PRO A O 1
ATOM 917 N N . GLU A 1 113 ? -5.855 17.547 -3.592 1 97.75 113 GLU A N 1
ATOM 918 C CA . GLU A 1 113 ? -5.332 18.828 -4.059 1 97.75 113 GLU A CA 1
ATOM 919 C C . GLU A 1 113 ? -4.145 19.281 -3.213 1 97.75 113 GLU A C 1
ATOM 921 O O . GLU A 1 113 ? -3.283 20.016 -3.689 1 97.75 113 GLU A O 1
ATOM 926 N N . PHE A 1 114 ? -4.172 18.875 -1.954 1 98.12 114 PHE A N 1
ATOM 927 C CA . PHE A 1 114 ? -3.066 19.156 -1.048 1 98.12 114 PHE A CA 1
ATOM 928 C C . PHE A 1 114 ? -1.736 18.75 -1.672 1 98.12 114 PHE A C 1
ATOM 930 O O . PHE A 1 114 ? -0.788 19.547 -1.69 1 98.12 114 PHE A O 1
ATOM 937 N N . TYR A 1 115 ? -1.661 17.562 -2.264 1 98.69 115 TYR A N 1
ATOM 938 C CA . TYR A 1 115 ? -0.422 17.031 -2.816 1 98.69 115 TYR A CA 1
ATOM 939 C C . TYR A 1 115 ? -0.073 17.719 -4.133 1 98.69 115 TYR A C 1
ATOM 941 O O . TYR A 1 115 ? 1.102 17.953 -4.422 1 98.69 115 TYR A O 1
ATOM 949 N N . LYS A 1 116 ? -1.057 18 -4.922 1 98.44 116 LYS A N 1
ATOM 950 C CA . LYS A 1 116 ? -0.812 18.75 -6.152 1 98.44 116 LYS A CA 1
ATOM 951 C C . LYS A 1 116 ? -0.158 20.094 -5.859 1 98.44 116 LYS A C 1
ATOM 953 O O . LYS A 1 116 ? 0.812 20.484 -6.52 1 98.44 116 LYS A O 1
ATOM 958 N N . LYS A 1 117 ? -0.642 20.797 -4.871 1 97.56 117 LYS A N 1
ATOM 959 C CA . LYS A 1 117 ? -0.1 22.094 -4.473 1 97.56 117 LYS A CA 1
ATOM 960 C C . LYS A 1 117 ? 1.348 21.969 -4.008 1 97.56 117 LYS A C 1
ATOM 962 O O . LYS A 1 117 ? 2.135 22.906 -4.145 1 97.56 117 LYS A O 1
ATOM 967 N N . MET A 1 118 ? 1.65 20.828 -3.494 1 97.75 118 MET A N 1
ATOM 968 C CA . MET A 1 118 ? 2.998 20.578 -2.99 1 97.75 118 MET A CA 1
ATOM 969 C C . MET A 1 118 ? 3.922 20.109 -4.105 1 97.75 118 MET A C 1
ATOM 971 O O . MET A 1 118 ? 5.07 19.734 -3.854 1 97.75 118 MET A O 1
ATOM 975 N N . GLY A 1 119 ? 3.479 20 -5.312 1 98.44 119 GLY A N 1
ATOM 976 C CA . GLY A 1 119 ? 4.32 19.688 -6.457 1 98.44 119 GLY A CA 1
ATOM 977 C C . GLY A 1 119 ? 4.297 18.219 -6.844 1 98.44 119 GLY A C 1
ATOM 978 O O . GLY A 1 119 ? 5.109 17.766 -7.652 1 98.44 119 GLY A O 1
ATOM 979 N N . TYR A 1 120 ? 3.396 17.484 -6.297 1 98.88 120 TYR A N 1
ATOM 980 C CA . TYR A 1 120 ? 3.252 16.078 -6.676 1 98.88 120 TYR A CA 1
ATOM 981 C C . TYR A 1 120 ? 2.432 15.945 -7.953 1 98.88 120 TYR A C 1
ATOM 983 O O . TYR A 1 120 ? 1.497 16.719 -8.18 1 98.88 120 TYR A O 1
ATOM 991 N N . GLU A 1 121 ? 2.758 14.914 -8.719 1 98.81 121 GLU A N 1
ATOM 992 C CA . GLU A 1 121 ? 2.07 14.641 -9.977 1 98.81 121 GLU A CA 1
ATOM 993 C C . GLU A 1 121 ? 1.259 13.352 -9.898 1 98.81 121 GLU A C 1
ATOM 995 O O . GLU A 1 121 ? 1.717 12.359 -9.328 1 98.81 121 GLU A O 1
ATOM 1000 N N . LEU A 1 122 ? 0.086 13.406 -10.5 1 98.81 122 LEU A N 1
ATOM 1001 C CA . LEU A 1 122 ? -0.749 12.211 -10.594 1 98.81 122 LEU A CA 1
ATOM 1002 C C . LEU A 1 122 ? -0.152 11.203 -11.57 1 98.81 122 LEU A C 1
ATOM 1004 O O . LEU A 1 122 ? 0.09 11.539 -12.734 1 98.81 122 LEU A O 1
ATOM 1008 N N . PHE A 1 123 ? 0.137 9.992 -11.102 1 98.75 123 PHE A N 1
ATOM 1009 C CA . PHE A 1 123 ? 0.68 9 -12.023 1 98.75 123 PHE A CA 1
ATOM 1010 C C . PHE A 1 123 ? -0.224 7.773 -12.102 1 98.75 123 PHE A C 1
ATOM 1012 O O . PHE A 1 123 ? 0.056 6.836 -12.844 1 98.75 123 PHE A O 1
ATOM 1019 N N . GLY A 1 124 ? -1.308 7.754 -11.344 1 98.75 124 GLY A N 1
ATOM 1020 C CA . GLY A 1 124 ? -2.32 6.711 -11.352 1 98.75 124 GLY A CA 1
ATOM 1021 C C . GLY A 1 124 ? -3.633 7.145 -10.734 1 98.75 124 GLY A C 1
ATOM 1022 O O . GLY A 1 124 ? -3.65 7.957 -9.805 1 98.75 124 GLY A O 1
ATOM 1023 N N . LEU A 1 125 ? -4.668 6.59 -11.266 1 98.62 125 LEU A N 1
ATOM 1024 C CA . LEU A 1 125 ? -6.012 6.938 -10.805 1 98.62 125 LEU A CA 1
ATOM 1025 C C . LEU A 1 125 ? -6.938 5.73 -10.883 1 98.62 125 LEU A C 1
ATOM 1027 O O . LEU A 1 125 ? -6.961 5.023 -11.898 1 98.62 125 LEU A O 1
ATOM 1031 N N . LEU A 1 126 ? -7.617 5.414 -9.781 1 98.69 126 LEU A N 1
ATOM 1032 C CA . LEU A 1 126 ? -8.727 4.465 -9.742 1 98.69 126 LEU A CA 1
ATOM 1033 C C . LEU A 1 126 ? -10.047 5.184 -9.469 1 98.69 126 LEU A C 1
ATOM 1035 O O . LEU A 1 126 ? -10.258 5.707 -8.375 1 98.69 126 LEU A O 1
ATOM 1039 N N . GLU A 1 127 ? -10.953 5.176 -10.414 1 98.25 127 GLU A N 1
ATOM 1040 C CA . GLU A 1 127 ? -12.125 6.047 -10.367 1 98.25 127 GLU A CA 1
ATOM 1041 C C . GLU A 1 127 ? -13.281 5.379 -9.625 1 98.25 127 GLU A C 1
ATOM 1043 O O . GLU A 1 127 ? -13.617 4.223 -9.898 1 98.25 127 GLU A O 1
ATOM 1048 N N . GLU A 1 128 ? -13.883 6.141 -8.695 1 97.12 128 GLU A N 1
ATOM 1049 C CA . GLU A 1 128 ? -15.156 5.863 -8.039 1 97.12 128 GLU A CA 1
ATOM 1050 C C . GLU A 1 128 ? -15.203 4.434 -7.516 1 97.12 128 GLU A C 1
ATOM 1052 O O . GLU A 1 128 ? -16.188 3.717 -7.742 1 97.12 128 GLU A O 1
ATOM 1057 N N . CYS A 1 129 ? -14.117 4.066 -6.754 1 95.75 129 CYS A N 1
ATOM 1058 C CA . CYS A 1 129 ? -14.141 2.668 -6.344 1 95.75 129 CYS A CA 1
ATOM 1059 C C . CYS A 1 129 ? -14.07 2.545 -4.824 1 95.75 129 CYS A C 1
ATOM 1061 O O . CYS A 1 129 ? -14.047 1.437 -4.289 1 95.75 129 CYS A O 1
ATOM 1063 N N . ILE A 1 130 ? -13.938 3.676 -4.215 1 97.94 130 ILE A N 1
ATOM 1064 C CA . ILE A 1 130 ? -13.992 3.701 -2.758 1 97.94 130 ILE A CA 1
ATOM 1065 C C . ILE A 1 130 ? -15.266 4.414 -2.305 1 97.94 130 ILE A C 1
ATOM 1067 O O . ILE A 1 130 ? -15.234 5.605 -1.976 1 97.94 130 ILE A O 1
ATOM 1071 N N . ASN A 1 131 ? -16.422 3.711 -2.344 1 98.06 131 ASN A N 1
ATOM 1072 C CA . ASN A 1 131 ? -17.688 4.309 -1.945 1 98.06 131 ASN A CA 1
ATOM 1073 C C . ASN A 1 131 ? -17.969 5.602 -2.705 1 98.06 131 ASN A C 1
ATOM 1075 O O . ASN A 1 131 ? -18.312 6.621 -2.104 1 98.06 131 ASN A O 1
ATOM 1079 N N . GLY A 1 132 ? -17.75 5.543 -4 1 97.12 132 GLY A N 1
ATOM 1080 C CA . GLY A 1 132 ? -18.031 6.684 -4.859 1 97.12 132 GLY A CA 1
ATOM 1081 C C . GLY A 1 132 ? -16.859 7.637 -4.969 1 97.12 132 GLY A C 1
ATOM 1082 O O . GLY A 1 132 ? -16.859 8.555 -5.797 1 97.12 132 GLY A O 1
ATOM 1083 N N . TYR A 1 133 ? -15.844 7.492 -4.211 1 98.44 133 TYR A N 1
ATOM 1084 C CA . TYR A 1 133 ? -14.664 8.352 -4.25 1 98.44 133 TYR A CA 1
ATOM 1085 C C . TYR A 1 133 ? -13.555 7.711 -5.074 1 98.44 133 TYR A C 1
ATOM 1087 O O . TYR A 1 133 ? -13.477 6.484 -5.176 1 98.44 133 TYR A O 1
ATOM 1095 N N . ASP A 1 134 ? -12.703 8.539 -5.645 1 98.69 134 ASP A N 1
ATOM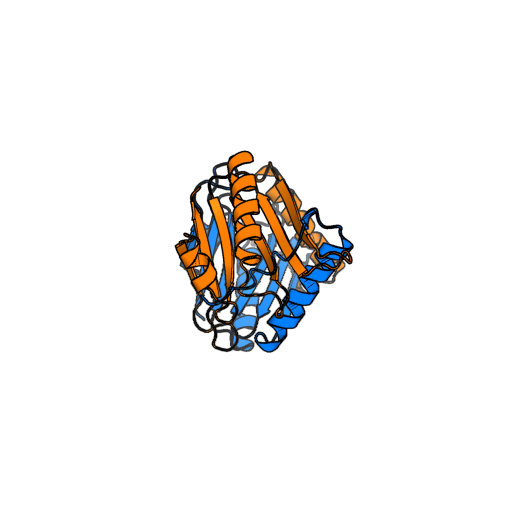 1096 C CA . ASP A 1 134 ? -11.539 8.094 -6.398 1 98.69 134 ASP A CA 1
ATOM 1097 C C . ASP A 1 134 ? -10.359 7.805 -5.473 1 98.69 134 ASP A C 1
ATOM 1099 O O . ASP A 1 134 ? -10.336 8.266 -4.332 1 98.69 134 ASP A O 1
ATOM 1103 N N . GLN A 1 135 ? -9.484 6.945 -5.879 1 98.75 135 GLN A N 1
ATOM 1104 C CA . GLN A 1 135 ? -8.164 6.789 -5.281 1 98.75 135 GLN A CA 1
ATOM 1105 C C . GLN A 1 135 ? -7.078 7.352 -6.199 1 98.75 135 GLN A C 1
ATOM 1107 O O . GLN A 1 135 ? -7.039 7.035 -7.387 1 98.75 135 GLN A O 1
ATOM 1112 N N . TYR A 1 136 ? -6.242 8.188 -5.652 1 98.88 136 TYR A N 1
ATOM 1113 C CA . TYR A 1 136 ? -5.211 8.906 -6.395 1 98.88 136 TYR A CA 1
ATOM 1114 C C . TYR A 1 136 ? -3.822 8.391 -6.035 1 98.88 136 TYR A C 1
ATOM 1116 O O . TYR A 1 136 ? -3.539 8.125 -4.863 1 98.88 136 TYR A O 1
ATOM 1124 N N . PHE A 1 137 ? -3.004 8.234 -7.008 1 98.94 137 PHE A N 1
ATOM 1125 C CA . PHE A 1 137 ? -1.59 7.926 -6.824 1 98.94 137 PHE A CA 1
ATOM 1126 C C . PHE A 1 137 ? -0.717 9.086 -7.289 1 98.94 137 PHE A C 1
ATOM 1128 O O . PHE A 1 137 ? -0.761 9.477 -8.461 1 98.94 137 PHE A O 1
ATOM 1135 N N . PHE A 1 138 ? 0.036 9.633 -6.348 1 98.94 138 PHE A N 1
ATOM 1136 C CA . PHE A 1 138 ? 0.857 10.812 -6.598 1 98.94 138 PHE A CA 1
ATOM 1137 C C . PHE A 1 138 ? 2.338 10.484 -6.445 1 98.94 138 PHE A C 1
ATOM 1139 O O . PHE A 1 138 ? 2.709 9.633 -5.633 1 98.94 138 PHE A O 1
ATOM 1146 N N . ARG A 1 139 ? 3.15 11.125 -7.238 1 98.88 139 ARG A N 1
ATOM 1147 C CA . ARG A 1 139 ? 4.598 11.031 -7.074 1 98.88 139 ARG A CA 1
ATOM 1148 C C . ARG A 1 139 ? 5.258 12.391 -7.238 1 98.88 139 ARG A C 1
ATOM 1150 O O . ARG A 1 139 ? 4.691 13.289 -7.867 1 98.88 139 ARG A O 1
ATOM 1157 N N . LYS A 1 140 ? 6.371 12.586 -6.688 1 98.75 140 LYS A N 1
ATOM 1158 C CA . LYS A 1 140 ? 7.273 13.719 -6.898 1 98.75 140 LYS A CA 1
ATOM 1159 C C . LYS A 1 140 ? 8.688 13.242 -7.203 1 98.75 140 LYS A C 1
ATOM 1161 O O . LYS A 1 140 ? 9.281 12.492 -6.422 1 98.75 140 LYS A O 1
ATOM 1166 N N . ILE A 1 141 ? 9.164 13.617 -8.367 1 98.38 141 ILE A N 1
ATOM 1167 C CA . ILE A 1 141 ? 10.555 13.328 -8.711 1 98.38 141 ILE A CA 1
ATOM 1168 C C . ILE A 1 141 ? 11.484 14.289 -7.98 1 98.38 141 ILE A C 1
ATOM 1170 O O . ILE A 1 141 ? 11.211 15.492 -7.91 1 98.38 141 ILE A O 1
ATOM 1174 N N . LEU A 1 142 ? 12.508 13.766 -7.453 1 96.88 142 LEU A N 1
ATOM 1175 C CA . LEU A 1 142 ? 13.367 14.578 -6.602 1 96.88 142 LEU A CA 1
ATOM 1176 C C . LEU A 1 142 ? 14.641 14.977 -7.34 1 96.88 142 LEU A C 1
ATOM 1178 O O . LEU A 1 142 ? 15.086 14.273 -8.25 1 96.88 142 LEU A O 1
ATOM 1182 N N . MET B 1 1 ? -5.387 47.125 11.359 1 28.66 1 MET B N 1
ATOM 1183 C CA . MET B 1 1 ? -4.137 46.375 11.266 1 28.66 1 MET B CA 1
ATOM 1184 C C . MET B 1 1 ? -4.262 45.031 11.961 1 28.66 1 MET B C 1
ATOM 1186 O O . MET B 1 1 ? -4.312 44.938 13.188 1 28.66 1 MET B O 1
ATOM 1190 N N . SER B 1 2 ? -5.168 44.156 11.609 1 32.78 2 SER B N 1
ATOM 1191 C CA . SER B 1 2 ? -5.707 42.969 12.25 1 32.78 2 SER B CA 1
ATOM 1192 C C . SER B 1 2 ? -4.594 42 12.656 1 32.78 2 SER B C 1
ATOM 1194 O O . SER B 1 2 ? -3.75 41.625 11.836 1 32.78 2 SER B O 1
ATOM 1196 N N . SER B 1 3 ? -4.059 42.062 13.922 1 33.84 3 SER B N 1
ATOM 1197 C CA . SER B 1 3 ? -3.035 41.25 14.547 1 33.84 3 SER B CA 1
ATOM 1198 C C . SER B 1 3 ? -3.301 39.75 14.305 1 33.84 3 SER B C 1
ATOM 1200 O O . SER B 1 3 ? -4.215 39.188 14.891 1 33.84 3 SER B O 1
ATOM 1202 N N . ILE B 1 4 ? -3.41 39.312 13.164 1 38.53 4 ILE B N 1
ATOM 1203 C CA . ILE B 1 4 ? -3.447 37.875 12.93 1 38.53 4 ILE B CA 1
ATOM 1204 C C . ILE B 1 4 ? -2.52 37.156 13.922 1 38.53 4 ILE B C 1
ATOM 1206 O O . ILE B 1 4 ? -1.307 37.406 13.914 1 38.53 4 ILE B O 1
ATOM 1210 N N . ASN B 1 5 ? -2.793 37.094 15.297 1 38.56 5 ASN B N 1
ATOM 1211 C CA . ASN B 1 5 ? -2.119 36.312 16.328 1 38.56 5 ASN B CA 1
ATOM 1212 C C . ASN B 1 5 ? -1.569 35 15.758 1 38.56 5 ASN B C 1
ATOM 1214 O O . ASN B 1 5 ? -2.322 34.062 15.531 1 38.56 5 ASN B O 1
ATOM 1218 N N . ASP B 1 6 ? -0.86 35 14.805 1 41.34 6 ASP B N 1
ATOM 1219 C CA . ASP B 1 6 ? -0.05 33.875 14.359 1 41.34 6 ASP B CA 1
ATOM 1220 C C . ASP B 1 6 ? 0.373 33 15.539 1 41.34 6 ASP B C 1
ATOM 1222 O O . ASP B 1 6 ? 1.343 33.312 16.234 1 41.34 6 ASP B O 1
ATOM 1226 N N . LYS B 1 7 ? -0.509 32.719 16.562 1 45.28 7 LYS B N 1
ATOM 1227 C CA . LYS B 1 7 ? -0.174 31.766 17.609 1 45.28 7 LYS B CA 1
ATOM 1228 C C . LYS B 1 7 ? 0.802 30.719 17.094 1 45.28 7 LYS B C 1
ATOM 1230 O O . LYS B 1 7 ? 0.448 29.906 16.25 1 45.28 7 LYS B O 1
ATOM 1235 N N . ASP B 1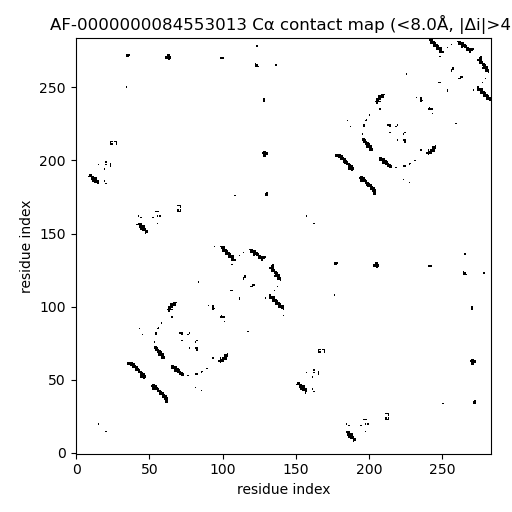 8 ? 2.012 30.906 16.797 1 51.88 8 ASP B N 1
ATOM 1236 C CA 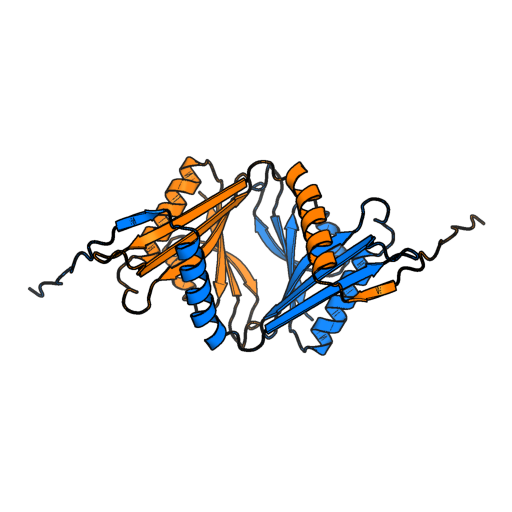. ASP B 1 8 ? 3.156 30.047 16.5 1 51.88 8 ASP B CA 1
ATOM 1237 C C . ASP B 1 8 ? 3.08 28.734 17.281 1 51.88 8 ASP B C 1
ATOM 1239 O O . ASP B 1 8 ? 3.322 28.719 18.484 1 51.88 8 ASP B O 1
ATOM 1243 N N . TYR B 1 9 ? 1.973 28.031 17.188 1 60.03 9 TYR B N 1
ATOM 1244 C CA . TYR B 1 9 ? 1.911 26.75 17.891 1 60.03 9 TYR B CA 1
ATOM 1245 C C . TYR B 1 9 ? 3.297 26.125 18.016 1 60.03 9 TYR B C 1
ATOM 1247 O O . TYR B 1 9 ? 4.09 26.172 17.078 1 60.03 9 TYR B O 1
ATOM 1255 N N . ASN B 1 10 ? 3.959 26.359 19.125 1 80.06 10 ASN B N 1
ATOM 1256 C CA . ASN B 1 10 ? 5.254 25.766 19.438 1 80.06 10 ASN B CA 1
ATOM 1257 C C . ASN B 1 10 ? 5.219 24.25 19.281 1 80.06 10 ASN B C 1
ATOM 1259 O O . ASN B 1 10 ? 5.039 23.531 20.266 1 80.06 10 ASN B O 1
ATOM 1263 N N . PHE B 1 11 ? 4.809 23.781 18.156 1 87.44 11 PHE B N 1
ATOM 1264 C CA . PHE B 1 11 ? 4.922 22.344 17.922 1 87.44 11 PHE B CA 1
ATOM 1265 C C . PHE B 1 11 ? 6.359 21.953 17.594 1 87.44 11 PHE B C 1
ATOM 1267 O O . PHE B 1 11 ? 7.09 22.734 16.984 1 87.44 11 PHE B O 1
ATOM 1274 N N . ILE B 1 12 ? 6.754 20.875 18.219 1 93.06 12 ILE B N 1
ATOM 1275 C CA . ILE B 1 12 ? 8.109 20.391 17.984 1 93.06 12 ILE B CA 1
ATOM 1276 C C . ILE B 1 12 ? 8.062 19.094 17.203 1 93.06 12 ILE B C 1
ATOM 1278 O O . ILE B 1 12 ? 7.277 18.188 17.516 1 93.06 12 ILE B O 1
ATOM 1282 N N . LEU B 1 13 ? 8.852 19.062 16.156 1 96.75 13 LEU B N 1
ATOM 1283 C CA . LEU B 1 13 ? 8.977 17.859 15.344 1 96.75 13 LEU B CA 1
ATOM 1284 C C . LEU B 1 13 ? 9.977 16.891 15.969 1 96.75 13 LEU B C 1
ATOM 1286 O O . LEU B 1 13 ? 11.125 17.25 16.234 1 96.75 13 LEU B O 1
ATOM 1290 N N . LYS B 1 14 ? 9.555 15.648 16.266 1 96.69 14 LYS B N 1
ATOM 1291 C CA . LYS B 1 14 ? 10.391 14.609 16.859 1 96.69 14 LYS B CA 1
ATOM 1292 C C . LYS B 1 14 ? 10.117 13.242 16.234 1 96.69 14 LYS B C 1
ATOM 1294 O O . LYS B 1 14 ? 9.031 13.016 15.695 1 96.69 14 LYS B O 1
ATOM 1299 N N . PRO B 1 15 ? 11.062 12.344 16.297 1 98.06 15 PRO B N 1
ATOM 1300 C CA . PRO B 1 15 ? 10.734 10.961 15.938 1 98.06 15 PRO B CA 1
ATOM 1301 C C . PRO B 1 15 ? 9.594 10.391 16.781 1 98.06 15 PRO B C 1
ATOM 1303 O O . PRO B 1 15 ? 9.492 10.688 17.969 1 98.06 15 PRO B O 1
ATOM 1306 N N . CYS B 1 16 ? 8.812 9.625 16.188 1 98.38 16 CYS B N 1
ATOM 1307 C CA . CYS B 1 16 ? 7.699 9.016 16.891 1 98.38 16 CYS B CA 1
ATOM 1308 C C . CYS B 1 16 ? 8.133 7.734 17.594 1 98.38 16 CYS B C 1
ATOM 1310 O O . CYS B 1 16 ? 8.93 6.965 17.047 1 98.38 16 CYS B O 1
ATOM 1312 N N . SER B 1 17 ? 7.559 7.535 18.781 1 97.44 17 SER B N 1
ATOM 1313 C CA . SER B 1 17 ? 7.648 6.211 19.391 1 97.44 17 SER B CA 1
ATOM 1314 C C . SER B 1 17 ? 6.73 5.219 18.672 1 97.44 17 SER B C 1
ATOM 1316 O O . SER B 1 17 ? 5.887 5.613 17.875 1 97.44 17 SER B O 1
ATOM 1318 N N . GLU B 1 18 ? 6.895 3.92 18.969 1 98.12 18 GLU B N 1
ATOM 1319 C CA . GLU B 1 18 ? 6.016 2.91 18.391 1 98.12 18 GLU B CA 1
ATOM 1320 C C . GLU B 1 18 ? 4.562 3.152 18.781 1 98.12 18 GLU B C 1
ATOM 1322 O O . GLU B 1 18 ? 3.656 3.002 17.953 1 98.12 18 GLU B O 1
ATOM 1327 N N . LYS B 1 19 ? 4.398 3.521 19.984 1 98 19 LYS B N 1
ATOM 1328 C CA . LYS B 1 19 ? 3.051 3.812 20.469 1 98 19 LYS B CA 1
ATOM 1329 C C . LYS B 1 19 ? 2.441 4.992 19.703 1 98 19 LYS B C 1
ATOM 1331 O O . LYS B 1 19 ? 1.248 4.988 19.406 1 98 19 LYS B O 1
ATOM 1336 N N . GLU B 1 20 ? 3.193 5.953 19.453 1 98.12 20 GLU B N 1
ATOM 1337 C CA . GLU B 1 20 ? 2.717 7.137 18.734 1 98.12 20 GLU B CA 1
ATOM 1338 C C . GLU B 1 20 ? 2.418 6.812 17.266 1 98.12 20 GLU B C 1
ATOM 1340 O O . GLU B 1 20 ? 1.468 7.344 16.688 1 98.12 20 GLU B O 1
ATOM 1345 N N . LYS B 1 21 ? 3.26 5.969 16.641 1 98.5 21 LYS B N 1
ATOM 1346 C CA . LYS B 1 21 ? 2.971 5.492 15.297 1 98.5 21 LYS B CA 1
ATOM 1347 C C . LYS B 1 21 ? 1.611 4.805 15.234 1 98.5 21 LYS B C 1
ATOM 1349 O O . LYS B 1 21 ? 0.829 5.043 14.312 1 98.5 21 LYS B O 1
ATOM 1354 N N . GLU B 1 22 ? 1.419 3.953 16.172 1 98.31 22 GLU B N 1
ATOM 1355 C CA . GLU B 1 22 ? 0.141 3.256 16.266 1 98.31 22 GLU B CA 1
ATOM 1356 C C . GLU B 1 22 ? -1.013 4.238 16.453 1 98.31 22 GLU B C 1
ATOM 1358 O O . GLU B 1 22 ? -2.08 4.066 15.859 1 98.31 22 GLU B O 1
ATOM 1363 N N . TYR B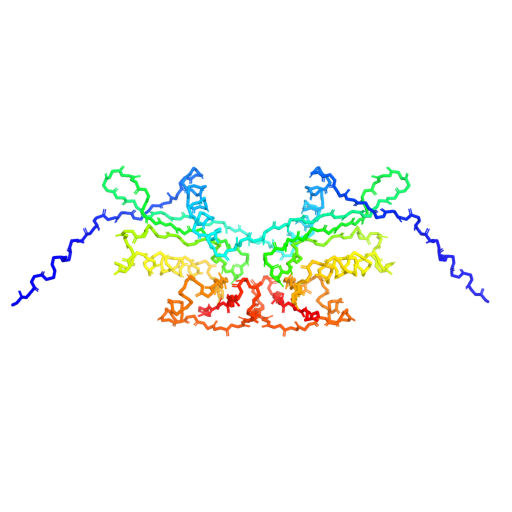 1 23 ? -0.778 5.246 17.344 1 98.38 23 TYR B N 1
ATOM 1364 C CA . TYR B 1 23 ? -1.784 6.281 17.578 1 98.38 23 TYR B CA 1
ATOM 1365 C C . TYR B 1 23 ? -2.152 6.977 16.281 1 98.38 23 TYR B C 1
ATOM 1367 O O . TYR B 1 23 ? -3.334 7.117 15.945 1 98.38 23 TYR B O 1
ATOM 1375 N N . ILE B 1 24 ? -1.176 7.375 15.492 1 97.81 24 ILE B N 1
ATOM 1376 C CA . ILE B 1 24 ? -1.379 8.055 14.211 1 97.81 24 ILE B CA 1
ATOM 1377 C C . ILE B 1 24 ? -2.145 7.141 13.258 1 97.81 24 ILE B C 1
ATOM 1379 O O . ILE B 1 24 ? -3.084 7.578 12.594 1 97.81 24 ILE B O 1
ATOM 1383 N N . HIS B 1 25 ? -1.695 5.922 13.133 1 98.44 25 HIS B N 1
ATOM 1384 C CA . HIS B 1 25 ? -2.361 4.938 12.289 1 98.44 25 HIS B CA 1
ATOM 1385 C C . HIS B 1 25 ? -3.83 4.785 12.672 1 98.44 25 HIS B C 1
ATOM 1387 O O . HIS B 1 25 ? -4.707 4.812 11.805 1 98.44 25 HIS B O 1
ATOM 1393 N N . ASN B 1 26 ? -4.105 4.645 13.938 1 98.44 26 ASN B N 1
ATOM 1394 C CA . ASN B 1 26 ? -5.469 4.473 14.43 1 98.44 26 ASN B CA 1
ATOM 1395 C C . ASN B 1 26 ? -6.336 5.688 14.109 1 98.44 26 ASN B C 1
ATOM 1397 O O . ASN B 1 26 ? -7.504 5.547 13.742 1 98.44 26 ASN B O 1
ATOM 1401 N N . LYS B 1 27 ? -5.781 6.836 14.336 1 98.19 27 LYS B N 1
ATOM 1402 C CA . LYS B 1 27 ? -6.523 8.062 14.047 1 98.19 27 LYS B CA 1
ATOM 1403 C C . LYS B 1 27 ? -6.848 8.172 12.562 1 98.19 27 LYS B C 1
ATOM 1405 O O . LYS B 1 27 ? -7.93 8.633 12.188 1 98.19 27 LYS B O 1
ATOM 1410 N N . LEU B 1 28 ? -5.887 7.77 11.766 1 97.94 28 LEU B N 1
ATOM 1411 C CA . LEU B 1 28 ? -6.133 7.746 10.32 1 97.94 28 LEU B CA 1
ATOM 1412 C C . LEU B 1 28 ? -7.258 6.773 9.984 1 97.94 28 LEU B C 1
ATOM 1414 O O . LEU B 1 28 ? -8.141 7.098 9.188 1 97.94 28 LEU B O 1
ATOM 1418 N N . VAL B 1 29 ? -7.188 5.57 10.555 1 97.75 29 VAL B N 1
ATOM 1419 C CA . VAL B 1 29 ? -8.211 4.551 10.336 1 97.75 29 VAL B CA 1
ATOM 1420 C C . VAL B 1 29 ? -9.57 5.086 10.773 1 97.75 29 VAL B C 1
ATOM 1422 O O . VAL B 1 29 ? -10.57 4.91 10.062 1 97.75 29 VAL B O 1
ATOM 1425 N N . GLU B 1 30 ? -9.648 5.785 11.898 1 97.75 30 GLU B N 1
ATOM 1426 C CA . GLU B 1 30 ? -10.883 6.363 12.414 1 97.75 30 GLU B CA 1
ATOM 1427 C C . GLU B 1 30 ? -11.484 7.348 11.414 1 97.75 30 GLU B C 1
ATOM 1429 O O . GLU B 1 30 ? -12.711 7.395 11.242 1 97.75 30 GLU B O 1
ATOM 1434 N N . HIS B 1 31 ? -10.656 8.094 10.852 1 97.38 31 HIS B N 1
ATOM 1435 C CA . HIS B 1 31 ? -11.117 9.031 9.836 1 97.38 31 HIS B CA 1
ATOM 1436 C C . HIS B 1 31 ? -11.633 8.297 8.602 1 97.38 31 HIS B C 1
ATOM 1438 O O . HIS B 1 31 ? -12.711 8.602 8.094 1 97.38 31 HIS B O 1
ATOM 1444 N N . ASN B 1 32 ? -10.883 7.258 8.117 1 97.75 32 ASN B N 1
ATOM 1445 C CA . ASN B 1 32 ? -11.156 6.562 6.859 1 97.75 32 ASN B CA 1
ATOM 1446 C C . ASN B 1 32 ? -12.445 5.754 6.934 1 97.75 32 ASN B C 1
ATOM 1448 O O . ASN B 1 32 ? -13.148 5.613 5.934 1 97.75 32 ASN B O 1
ATOM 1452 N N . VAL B 1 33 ? -12.758 5.207 8.07 1 97.56 33 VAL B N 1
ATOM 1453 C CA . VAL B 1 33 ? -13.891 4.293 8.203 1 97.56 33 VAL B CA 1
ATOM 1454 C C . VAL B 1 33 ? -15.195 5.047 7.973 1 97.56 33 VAL B C 1
ATOM 1456 O O . VAL B 1 33 ? -16.234 4.434 7.719 1 97.56 33 VAL B O 1
ATOM 1459 N N . LYS B 1 34 ? -15.172 6.414 8.078 1 97.69 34 LYS B N 1
ATOM 1460 C CA . LYS B 1 34 ? -16.359 7.223 7.789 1 97.69 34 LYS B CA 1
ATOM 1461 C C . LYS B 1 34 ? -16.703 7.18 6.301 1 97.69 34 LYS B C 1
ATOM 1463 O O . LYS B 1 34 ? -17.844 7.438 5.918 1 97.69 34 LYS B O 1
ATOM 1468 N N . PHE B 1 35 ? -15.719 6.867 5.48 1 98.06 35 PHE B N 1
ATOM 1469 C CA . PHE B 1 35 ? -15.891 6.957 4.035 1 98.06 35 PHE B CA 1
ATOM 1470 C C . PHE B 1 35 ? -15.719 5.59 3.387 1 98.06 35 PHE B C 1
ATOM 1472 O O . PHE B 1 35 ? -16.312 5.312 2.342 1 98.06 35 PHE B O 1
ATOM 1479 N N . ILE B 1 36 ? -14.82 4.801 3.934 1 98.06 36 ILE B N 1
ATOM 1480 C CA . ILE B 1 36 ? -14.672 3.406 3.533 1 98.06 36 ILE B CA 1
ATOM 1481 C C . ILE B 1 36 ? -15.562 2.523 4.406 1 98.06 36 ILE B C 1
ATOM 1483 O O . ILE B 1 36 ? -15.141 2.074 5.477 1 98.06 36 ILE B O 1
ATOM 1487 N N . THR B 1 37 ? -16.703 2.223 3.924 1 97.88 37 THR B N 1
ATOM 1488 C CA . THR B 1 37 ? -17.766 1.688 4.77 1 97.88 37 THR B CA 1
ATOM 1489 C C . THR B 1 37 ? -17.828 0.167 4.66 1 97.88 37 THR B C 1
ATOM 1491 O O . THR B 1 37 ? -18.5 -0.49 5.461 1 97.88 37 THR B O 1
ATOM 1494 N N . ASP B 1 38 ? -17.203 -0.373 3.691 1 98.12 38 ASP B N 1
ATOM 1495 C CA . ASP B 1 38 ? -17.219 -1.812 3.451 1 98.12 38 ASP B CA 1
ATOM 1496 C C . ASP B 1 38 ? -15.805 -2.344 3.225 1 98.12 38 ASP B C 1
ATOM 1498 O O . ASP B 1 38 ? -15.18 -2.041 2.205 1 98.12 38 ASP B O 1
ATOM 1502 N N . TYR B 1 39 ? -15.352 -3.08 4.148 1 98.19 39 TYR B N 1
ATOM 1503 C CA . TYR B 1 39 ? -14.008 -3.654 4.121 1 98.19 39 TYR B CA 1
ATOM 1504 C C . TYR B 1 39 ? -14.055 -5.16 4.348 1 98.19 39 TYR B C 1
ATOM 1506 O O . TYR B 1 39 ? -14.82 -5.645 5.188 1 98.19 39 TYR B O 1
ATOM 1514 N N . GLU B 1 40 ? -13.25 -5.93 3.566 1 98.44 40 GLU B N 1
ATOM 1515 C CA . GLU B 1 40 ? -13.133 -7.371 3.746 1 98.44 40 GLU B CA 1
ATOM 1516 C C . GLU B 1 40 ? -11.773 -7.879 3.281 1 98.44 40 GLU B C 1
ATOM 1518 O O . GLU B 1 40 ? -11.25 -7.426 2.262 1 98.44 40 GLU B O 1
ATOM 1523 N N . GLU B 1 41 ? -11.195 -8.789 4.031 1 98.56 41 GLU B N 1
ATOM 1524 C CA . GLU B 1 41 ? -9.953 -9.445 3.637 1 98.56 41 GLU B CA 1
ATOM 1525 C C . GLU B 1 41 ? -10.203 -10.867 3.148 1 98.56 41 GLU B C 1
ATOM 1527 O O . GLU B 1 41 ? -11.078 -11.562 3.676 1 98.56 41 GLU B O 1
ATOM 1532 N N . PHE B 1 42 ? -9.414 -11.297 2.195 1 98.75 42 PHE B N 1
ATOM 1533 C CA . PHE B 1 42 ? -9.469 -12.641 1.633 1 98.75 42 PHE B CA 1
ATOM 1534 C C . PHE B 1 42 ? -8.086 -13.273 1.615 1 98.75 42 PHE B C 1
ATOM 1536 O O . PHE B 1 42 ? -7.09 -12.602 1.329 1 98.75 42 PHE B O 1
ATOM 1543 N N . SER B 1 43 ? -8.023 -14.523 1.943 1 98.88 43 SER B N 1
ATOM 1544 C CA . SER B 1 43 ? -6.781 -15.273 1.824 1 98.88 43 SER B CA 1
ATOM 1545 C C . SER B 1 43 ? -7.047 -16.719 1.433 1 98.88 43 SER B C 1
ATOM 1547 O O . SER B 1 43 ? -7.91 -17.375 2.02 1 98.88 43 SER B O 1
ATOM 1549 N N . PHE B 1 44 ? -6.363 -17.172 0.428 1 98.75 44 PHE B N 1
ATOM 1550 C CA . PHE B 1 44 ? -6.504 -18.547 -0.048 1 98.75 44 PHE B CA 1
ATOM 1551 C C . PHE B 1 44 ? -5.137 -19.172 -0.318 1 98.75 44 PHE B C 1
ATOM 1553 O O . PHE B 1 44 ? -4.227 -18.484 -0.799 1 98.75 44 PHE B O 1
ATOM 1560 N N . CYS B 1 45 ? -5.09 -20.438 -0.028 1 98.19 45 CYS B N 1
ATOM 1561 C CA . CYS B 1 45 ? -3.844 -21.188 -0.187 1 98.19 45 CYS B CA 1
ATOM 1562 C C . CYS B 1 45 ? -4.062 -22.453 -1.011 1 98.19 45 CYS B C 1
ATOM 1564 O O . CYS B 1 45 ? -5.082 -23.125 -0.858 1 98.19 45 CYS B O 1
ATOM 1566 N N . TYR B 1 46 ? -3.127 -22.672 -1.908 1 97 46 TYR B N 1
ATOM 1567 C CA . TYR B 1 46 ? -3.004 -24 -2.512 1 97 46 TYR B CA 1
ATOM 1568 C C . TYR B 1 46 ? -2.117 -24.906 -1.664 1 97 46 TYR B C 1
ATOM 1570 O O . TYR B 1 46 ? -0.989 -24.531 -1.326 1 97 46 TYR B O 1
ATOM 1578 N N . LYS B 1 47 ? -2.695 -26.031 -1.393 1 95.5 47 LYS B N 1
ATOM 1579 C CA . LYS B 1 47 ? -1.979 -26.984 -0.547 1 95.5 47 LYS B CA 1
ATOM 1580 C C . LYS B 1 47 ? -1.793 -28.328 -1.259 1 95.5 47 LYS B C 1
ATOM 1582 O O . LYS B 1 47 ? -2.646 -28.734 -2.047 1 95.5 47 LYS B O 1
ATOM 1587 N N . ASP B 1 48 ? -0.627 -28.922 -0.957 1 91 48 ASP B N 1
ATOM 1588 C CA . ASP B 1 48 ? -0.38 -30.234 -1.541 1 91 48 ASP B CA 1
ATOM 1589 C C . ASP B 1 48 ? -0.961 -31.344 -0.665 1 91 48 ASP B C 1
ATOM 1591 O O . ASP B 1 48 ? -1.74 -31.078 0.251 1 91 48 ASP B O 1
ATOM 1595 N N . GLU B 1 49 ? -0.646 -32.594 -1.013 1 88.44 49 GLU B N 1
ATOM 1596 C CA . GLU B 1 49 ? -1.217 -33.75 -0.331 1 88.44 49 GLU B CA 1
ATOM 1597 C C . GLU B 1 49 ? -0.783 -33.781 1.131 1 88.44 49 GLU B C 1
ATOM 1599 O O . GLU B 1 49 ? -1.492 -34.344 1.977 1 88.44 49 GLU B O 1
ATOM 1604 N N . ASP B 1 50 ? 0.321 -33.188 1.448 1 91.12 50 ASP B N 1
ATOM 1605 C CA . ASP B 1 50 ? 0.841 -33.156 2.812 1 91.12 50 ASP B CA 1
ATOM 1606 C C . ASP B 1 50 ? 0.407 -31.906 3.549 1 91.12 50 ASP B C 1
ATOM 1608 O O . ASP B 1 50 ? 0.977 -31.562 4.582 1 91.12 50 ASP B O 1
ATOM 1612 N N . GLU B 1 51 ? -0.474 -31.188 2.971 1 91.56 51 GLU B N 1
ATOM 1613 C CA . GLU B 1 51 ? -1.047 -29.969 3.553 1 91.56 51 GLU B CA 1
ATOM 1614 C C . GLU B 1 51 ? -0.021 -28.844 3.6 1 91.56 51 GLU B C 1
ATOM 1616 O O . GLU B 1 51 ? -0.182 -27.891 4.355 1 91.56 51 GLU B O 1
ATOM 1621 N N . LYS B 1 52 ? 0.987 -29.031 2.811 1 94.25 52 LYS B N 1
ATOM 1622 C CA . LYS B 1 52 ? 1.969 -27.953 2.689 1 94.25 52 LYS B CA 1
ATOM 1623 C C . LYS B 1 52 ? 1.498 -26.891 1.705 1 94.25 52 LYS B C 1
ATOM 1625 O O . LYS B 1 52 ? 1.008 -27.203 0.621 1 94.25 52 LYS B O 1
ATOM 1630 N N . VAL B 1 53 ? 1.669 -25.641 2.135 1 97.62 53 VAL B N 1
ATOM 1631 C CA . VAL B 1 53 ? 1.278 -24.531 1.264 1 97.62 53 VAL B CA 1
ATOM 1632 C C . VAL B 1 53 ? 2.289 -24.391 0.128 1 97.62 53 VAL B C 1
ATOM 1634 O O . VAL B 1 53 ? 3.486 -24.219 0.372 1 97.62 53 VAL B O 1
ATOM 1637 N N . VAL B 1 54 ? 1.834 -24.438 -1.116 1 96.94 54 VAL B N 1
ATOM 1638 C CA . VAL B 1 54 ? 2.725 -24.312 -2.266 1 96.94 54 VAL B CA 1
ATOM 1639 C C . VAL B 1 54 ? 2.461 -22.984 -2.979 1 96.94 54 VAL B C 1
ATOM 1641 O O . VAL B 1 54 ? 3.215 -22.594 -3.873 1 96.94 54 VAL B O 1
ATOM 1644 N N . GLY B 1 55 ? 1.452 -22.281 -2.654 1 98.12 55 GLY B N 1
ATOM 1645 C CA . GLY B 1 55 ? 1.071 -20.969 -3.16 1 98.12 55 GLY B CA 1
ATOM 1646 C C . GLY B 1 55 ? -0.064 -20.328 -2.381 1 98.12 55 GLY B C 1
ATOM 1647 O O . GLY B 1 55 ? -0.829 -21.031 -1.71 1 98.12 55 GLY B O 1
ATOM 1648 N N . GLY B 1 56 ? -0.115 -19.047 -2.424 1 98.69 56 GLY B N 1
ATOM 1649 C CA . GLY B 1 56 ? -1.184 -18.359 -1.72 1 98.69 56 GLY B CA 1
ATOM 1650 C C . GLY B 1 56 ? -1.373 -16.922 -2.182 1 98.69 56 GLY B C 1
ATOM 1651 O O . GLY B 1 56 ? -0.513 -16.375 -2.867 1 98.69 56 GLY B O 1
ATOM 1652 N N . ILE B 1 57 ? -2.52 -16.422 -1.864 1 98.88 57 ILE B N 1
ATOM 1653 C CA . ILE B 1 57 ? -2.904 -15.055 -2.232 1 98.88 57 ILE B CA 1
ATOM 1654 C C . ILE B 1 57 ? -3.654 -14.398 -1.075 1 98.88 57 ILE B C 1
ATOM 1656 O O . ILE B 1 57 ? -4.445 -15.055 -0.391 1 98.88 57 ILE B O 1
ATOM 1660 N N . VAL B 1 58 ? -3.309 -13.227 -0.763 1 98.88 58 VAL B N 1
ATOM 1661 C CA . VAL B 1 58 ? -4.023 -12.367 0.182 1 98.88 58 VAL B CA 1
ATOM 1662 C C . VAL B 1 58 ? -4.488 -11.094 -0.522 1 98.88 58 VAL B C 1
ATOM 1664 O O . VAL B 1 58 ? -3.729 -10.484 -1.28 1 98.88 58 VAL B O 1
ATOM 1667 N N . ALA B 1 59 ? -5.676 -10.766 -0.369 1 98.88 59 ALA B N 1
ATOM 1668 C CA . ALA B 1 59 ? -6.281 -9.578 -0.974 1 98.88 59 ALA B CA 1
ATOM 1669 C C . ALA B 1 59 ? -7.227 -8.891 0.003 1 98.88 59 ALA B C 1
ATOM 1671 O O . ALA B 1 59 ? -7.609 -9.469 1.021 1 98.88 59 ALA B O 1
ATOM 1672 N N . SER B 1 60 ? -7.512 -7.684 -0.256 1 98.75 60 SER B N 1
ATOM 1673 C CA . SER B 1 60 ? -8.461 -6.93 0.553 1 98.75 60 SER B CA 1
ATOM 1674 C C . SER B 1 60 ? -9.367 -6.066 -0.32 1 98.75 60 SER B C 1
ATOM 1676 O O . SER B 1 60 ? -8.938 -5.566 -1.362 1 98.75 60 SER B O 1
ATOM 1678 N N . ARG B 1 61 ? -10.57 -5.957 0.123 1 98.75 61 ARG B N 1
ATOM 1679 C CA . ARG B 1 61 ? -11.562 -5.148 -0.579 1 98.75 61 ARG B CA 1
ATOM 1680 C C . ARG B 1 61 ? -11.945 -3.918 0.238 1 98.75 61 ARG B C 1
ATOM 1682 O O . ARG B 1 61 ? -12.297 -4.031 1.413 1 98.75 61 ARG B O 1
ATOM 1689 N N . ASP B 1 62 ? -11.82 -2.768 -0.335 1 98.56 62 ASP B N 1
ATOM 1690 C CA . ASP B 1 62 ? -12.391 -1.516 0.146 1 98.56 62 ASP B CA 1
ATOM 1691 C C . ASP B 1 62 ? -13.516 -1.038 -0.77 1 98.56 62 ASP B C 1
ATOM 1693 O O . ASP B 1 62 ? -13.258 -0.472 -1.834 1 98.56 62 ASP B O 1
ATOM 1697 N N . ASN B 1 63 ? -14.75 -1.257 -0.3 1 98.62 63 ASN B N 1
ATOM 1698 C CA . ASN B 1 63 ? -15.922 -0.963 -1.118 1 98.62 63 ASN B CA 1
ATOM 1699 C C . ASN B 1 63 ? -15.828 -1.629 -2.488 1 98.62 63 ASN B C 1
ATOM 1701 O O . ASN B 1 63 ? -15.805 -2.857 -2.586 1 98.62 63 ASN B O 1
ATOM 1705 N N . GLU B 1 64 ? -15.656 -0.909 -3.611 1 98.69 64 GLU B N 1
ATOM 1706 C CA . GLU B 1 64 ? -15.766 -1.483 -4.949 1 98.69 64 GLU B CA 1
ATOM 1707 C C . GLU B 1 64 ? -14.391 -1.777 -5.539 1 98.69 64 GLU B C 1
ATOM 1709 O O . GLU B 1 64 ? -14.273 -2.084 -6.727 1 98.69 64 GLU B O 1
ATOM 1714 N N . CYS B 1 65 ? -13.375 -1.704 -4.699 1 98.31 65 CYS B N 1
ATOM 1715 C CA . CYS B 1 65 ? -12.008 -1.972 -5.141 1 98.31 65 CYS B CA 1
ATOM 1716 C C . CYS B 1 65 ? -11.406 -3.145 -4.375 1 98.31 65 CYS B C 1
ATOM 1718 O O . CYS B 1 65 ? -11.461 -3.18 -3.145 1 98.31 65 CYS B O 1
ATOM 1720 N N . LEU B 1 66 ? -10.883 -4.09 -5.125 1 98.88 66 LEU B N 1
ATOM 1721 C CA . LEU B 1 66 ? -10.133 -5.168 -4.488 1 98.88 66 LEU B CA 1
ATOM 1722 C C . LEU B 1 66 ? -8.648 -5.043 -4.785 1 98.88 66 LEU B C 1
ATOM 1724 O O . LEU B 1 66 ? -8.25 -4.832 -5.934 1 98.88 66 LEU B O 1
ATOM 1728 N N . THR B 1 67 ? -7.836 -5.07 -3.807 1 98.88 67 THR B N 1
ATOM 1729 C CA . THR B 1 67 ? -6.387 -5 -3.941 1 98.88 67 THR B CA 1
ATOM 1730 C C . THR B 1 67 ? -5.75 -6.359 -3.676 1 98.88 67 THR B C 1
ATOM 1732 O O . THR B 1 67 ? -6.039 -6.996 -2.66 1 98.88 67 THR B O 1
ATOM 1735 N N . ILE B 1 68 ? -4.949 -6.816 -4.609 1 98.88 68 ILE B N 1
ATOM 1736 C CA . ILE B 1 68 ? -4.109 -7.973 -4.328 1 98.88 68 ILE B CA 1
ATOM 1737 C C . ILE B 1 68 ? -2.875 -7.539 -3.539 1 98.88 68 ILE B C 1
ATOM 1739 O O . ILE B 1 68 ? -2.014 -6.828 -4.066 1 98.88 68 ILE B O 1
ATOM 1743 N N . ASP B 1 69 ? -2.764 -8.016 -2.33 1 98 69 ASP B N 1
ATOM 1744 C CA . ASP B 1 69 ? -1.704 -7.59 -1.42 1 98 69 ASP B CA 1
ATOM 1745 C C . ASP B 1 69 ? -0.468 -8.477 -1.562 1 98 69 ASP B C 1
ATOM 1747 O O . ASP B 1 69 ? 0.659 -7.977 -1.595 1 98 69 ASP B O 1
ATOM 1751 N N . PHE B 1 70 ? -0.777 -9.766 -1.546 1 97.56 70 PHE B N 1
ATOM 1752 C CA . PHE B 1 70 ? 0.29 -10.758 -1.65 1 97.56 70 PHE B CA 1
ATOM 1753 C C . PHE B 1 70 ? -0.09 -11.859 -2.631 1 97.56 70 PHE B C 1
ATOM 1755 O O . PHE B 1 70 ? -1.224 -12.344 -2.619 1 97.56 70 PHE B O 1
ATOM 1762 N N . LEU B 1 71 ? 0.779 -12.234 -3.494 1 98.69 71 LEU B N 1
ATOM 1763 C CA . LEU B 1 71 ? 0.739 -13.453 -4.301 1 98.69 71 LEU B CA 1
ATOM 1764 C C . LEU B 1 71 ? 2.094 -14.148 -4.301 1 98.69 71 LEU B C 1
ATOM 1766 O O . LEU B 1 71 ? 3.107 -13.555 -4.664 1 98.69 71 LEU B O 1
ATOM 1770 N N . TRP B 1 72 ? 2.094 -15.328 -3.801 1 98.56 72 TRP B N 1
ATOM 1771 C CA . TRP B 1 72 ? 3.336 -16.078 -3.73 1 98.56 72 TRP B CA 1
ATOM 1772 C C . TRP B 1 72 ? 3.119 -17.531 -4.172 1 98.56 72 TRP B C 1
ATOM 1774 O O . TRP B 1 72 ? 2.121 -18.156 -3.805 1 98.56 72 TRP B O 1
ATOM 1784 N N . VAL B 1 73 ? 3.945 -18.031 -5.008 1 97.75 73 VAL B N 1
ATOM 1785 C CA . VAL B 1 73 ? 4.004 -19.422 -5.422 1 97.75 73 VAL B CA 1
ATOM 1786 C C . VAL B 1 73 ? 5.422 -19.969 -5.23 1 97.75 73 VAL B C 1
ATOM 1788 O O . VAL B 1 73 ? 6.395 -19.312 -5.609 1 97.75 73 VAL B O 1
ATOM 1791 N N . ASP B 1 74 ? 5.523 -21.109 -4.633 1 96.88 74 ASP B N 1
ATOM 1792 C CA . ASP B 1 74 ? 6.824 -21.75 -4.465 1 96.88 74 ASP B CA 1
ATOM 1793 C C . ASP B 1 74 ? 7.555 -21.859 -5.801 1 96.88 74 ASP B C 1
ATOM 1795 O O . ASP B 1 74 ? 6.953 -22.234 -6.816 1 96.88 74 ASP B O 1
ATOM 1799 N N . ASN B 1 75 ? 8.797 -21.562 -5.75 1 95.25 75 ASN B N 1
ATOM 1800 C CA . ASN B 1 75 ? 9.602 -21.547 -6.965 1 95.25 75 ASN B CA 1
ATOM 1801 C C . ASN B 1 75 ? 9.516 -22.859 -7.715 1 95.25 75 ASN B C 1
ATOM 1803 O O . ASN B 1 75 ? 9.43 -22.891 -8.945 1 95.25 75 ASN B O 1
ATOM 1807 N N . SER B 1 76 ? 9.531 -23.984 -7.02 1 93.81 76 SER B N 1
ATOM 1808 C CA . SER B 1 76 ? 9.531 -25.312 -7.625 1 93.81 76 SER B CA 1
ATOM 1809 C C . SER B 1 76 ? 8.195 -25.625 -8.281 1 93.81 76 SER B C 1
ATOM 1811 O O . SER B 1 76 ? 8.078 -26.594 -9.031 1 93.81 76 SER B O 1
ATOM 1813 N N . HIS B 1 77 ? 7.195 -24.781 -8.055 1 93.69 77 HIS B N 1
ATOM 1814 C CA . HIS B 1 77 ? 5.867 -25.062 -8.586 1 93.69 77 HIS B CA 1
ATOM 1815 C C . HIS B 1 77 ? 5.418 -23.969 -9.555 1 93.69 77 HIS B C 1
ATOM 1817 O O . HIS B 1 77 ? 4.254 -23.938 -9.961 1 93.69 77 HIS B O 1
ATOM 1823 N N . ARG B 1 78 ? 6.27 -23.078 -9.922 1 93.31 78 ARG B N 1
ATOM 1824 C CA . ARG B 1 78 ? 5.93 -22.016 -10.859 1 93.31 78 ARG B CA 1
ATOM 1825 C C . ARG B 1 78 ? 5.867 -22.531 -12.289 1 93.31 78 ARG B C 1
ATOM 1827 O O . ARG B 1 78 ? 6.383 -23.609 -12.586 1 93.31 78 ARG B O 1
ATOM 1834 N N . GLY B 1 79 ? 5.137 -21.828 -13.102 1 90.75 79 GLY B N 1
ATOM 1835 C CA . GLY B 1 79 ? 4.977 -22.25 -14.484 1 90.75 79 GLY B CA 1
ATOM 1836 C C . GLY B 1 79 ? 3.953 -23.359 -14.656 1 90.75 79 GLY B C 1
ATOM 1837 O O . GLY B 1 79 ? 3.846 -23.953 -15.734 1 90.75 79 GLY B O 1
ATOM 1838 N N . LYS B 1 80 ? 3.26 -23.641 -13.609 1 90.38 80 LYS B N 1
ATOM 1839 C CA . LYS B 1 80 ? 2.281 -24.734 -13.633 1 90.38 80 LYS B CA 1
ATOM 1840 C C . LYS B 1 80 ? 0.858 -24.188 -13.547 1 90.38 80 LYS B C 1
ATOM 1842 O O . LYS B 1 80 ? -0.088 -24.938 -13.32 1 90.38 80 LYS B O 1
ATOM 1847 N N . GLY B 1 81 ? 0.709 -22.906 -13.547 1 93.94 81 GLY B N 1
ATOM 1848 C CA . GLY B 1 81 ? -0.615 -22.297 -13.609 1 93.94 81 GLY B CA 1
ATOM 1849 C C . GLY B 1 81 ? -1.191 -21.984 -12.242 1 93.94 81 GLY B C 1
ATOM 1850 O O . GLY B 1 81 ? -2.314 -21.484 -12.141 1 93.94 81 GLY B O 1
ATOM 1851 N N . ILE B 1 82 ? -0.497 -22.219 -11.156 1 95.12 82 ILE B N 1
ATOM 1852 C CA . ILE B 1 82 ? -0.989 -22 -9.797 1 95.12 82 ILE B CA 1
ATOM 1853 C C . ILE B 1 82 ? -1.291 -20.531 -9.586 1 95.12 82 ILE B C 1
ATOM 1855 O O . ILE B 1 82 ? -2.35 -20.172 -9.062 1 95.12 82 ILE B O 1
ATOM 1859 N N . GLY B 1 83 ? -0.371 -19.625 -10.031 1 97.19 83 GLY B N 1
ATOM 1860 C CA . GLY B 1 83 ? -0.606 -18.188 -9.922 1 97.19 83 GLY B CA 1
ATOM 1861 C C . GLY B 1 83 ? -1.858 -17.734 -10.648 1 97.19 83 GLY B C 1
ATOM 1862 O O . GLY B 1 83 ? -2.65 -16.969 -10.102 1 97.19 83 GLY B O 1
ATOM 1863 N N . GLU B 1 84 ? -2.008 -18.234 -11.836 1 97.31 84 GLU B N 1
ATOM 1864 C CA . GLU B 1 84 ? -3.182 -17.906 -12.633 1 97.31 84 GLU B CA 1
ATOM 1865 C C . GLU B 1 84 ? -4.469 -18.344 -11.938 1 97.31 84 GLU B C 1
ATOM 1867 O O . GLU B 1 84 ? -5.445 -17.594 -11.906 1 97.31 84 GLU B O 1
ATOM 1872 N N . LYS B 1 85 ? -4.48 -19.5 -11.414 1 96.94 85 LYS B N 1
ATOM 1873 C CA . LYS B 1 85 ? -5.656 -20.031 -10.734 1 96.94 85 LYS B CA 1
ATOM 1874 C C . LYS B 1 85 ? -5.996 -19.188 -9.508 1 96.94 85 LYS B C 1
ATOM 1876 O O . LYS B 1 85 ? -7.172 -18.938 -9.227 1 96.94 85 LYS B O 1
ATOM 1881 N N . LEU B 1 86 ? -4.988 -18.781 -8.727 1 98.25 86 LEU B N 1
ATOM 1882 C CA . LEU B 1 86 ? -5.199 -17.953 -7.547 1 98.25 86 LEU B CA 1
ATOM 1883 C C . LEU B 1 86 ? -5.801 -16.594 -7.934 1 98.25 86 LEU B C 1
ATOM 1885 O O . LEU B 1 86 ? -6.766 -16.141 -7.316 1 98.25 86 LEU B O 1
ATOM 1889 N N . ILE B 1 87 ? -5.27 -15.969 -9.008 1 98.56 87 ILE B N 1
ATOM 1890 C CA . ILE B 1 87 ? -5.766 -14.688 -9.477 1 98.56 87 ILE B CA 1
ATOM 1891 C C . ILE B 1 87 ? -7.207 -14.836 -9.961 1 98.56 87 ILE B C 1
ATOM 1893 O O . ILE B 1 87 ? -8.078 -14.031 -9.602 1 98.56 87 ILE B O 1
ATOM 1897 N N . LYS B 1 88 ? -7.484 -15.844 -10.758 1 98.44 88 LYS B N 1
ATOM 1898 C CA . LYS B 1 88 ? -8.828 -16.062 -11.281 1 98.44 88 LYS B CA 1
ATOM 1899 C C . LYS B 1 88 ? -9.828 -16.281 -10.156 1 98.44 88 LYS B C 1
ATOM 1901 O O . LYS B 1 88 ? -10.977 -15.844 -10.242 1 98.44 88 LYS B O 1
ATOM 1906 N N . HIS B 1 89 ? -9.383 -17 -9.133 1 98.5 89 HIS B N 1
ATOM 1907 C CA . HIS B 1 89 ? -10.25 -17.172 -7.973 1 98.5 89 HIS B CA 1
ATOM 1908 C C . HIS B 1 89 ? -10.594 -15.82 -7.336 1 98.5 89 HIS B C 1
ATOM 1910 O O . HIS B 1 89 ? -11.758 -15.562 -7.008 1 98.5 89 HIS B O 1
ATOM 1916 N N . MET B 1 90 ? -9.625 -14.953 -7.176 1 98.69 90 MET B N 1
ATOM 1917 C CA . MET B 1 90 ? -9.859 -13.633 -6.602 1 98.69 90 MET B CA 1
ATOM 1918 C C . MET B 1 90 ? -10.766 -12.805 -7.5 1 98.69 90 MET B C 1
ATOM 1920 O O . MET B 1 90 ? -11.617 -12.055 -7.012 1 98.69 90 MET B O 1
ATOM 1924 N N . GLU B 1 91 ? -10.555 -12.93 -8.812 1 98.81 91 GLU B N 1
ATOM 1925 C CA . GLU B 1 91 ? -11.43 -12.227 -9.75 1 98.81 91 GLU B CA 1
ATOM 1926 C C . GLU B 1 91 ? -12.883 -12.664 -9.578 1 98.81 91 GLU B C 1
ATOM 1928 O O . GLU B 1 91 ? -13.789 -11.828 -9.602 1 98.81 91 GLU B O 1
ATOM 1933 N N . SER B 1 92 ? -13.078 -13.938 -9.453 1 98.75 92 SER B N 1
ATOM 1934 C CA . SER B 1 92 ? -14.43 -14.445 -9.242 1 98.75 92 SER B CA 1
ATOM 1935 C C . SER B 1 92 ? -15.039 -13.859 -7.973 1 98.75 92 SER B C 1
ATOM 1937 O O . SER B 1 92 ? -16.203 -13.453 -7.973 1 98.75 92 SER B O 1
ATOM 1939 N N . ILE B 1 93 ? -14.297 -13.812 -6.895 1 98.69 93 ILE B N 1
ATOM 1940 C CA . ILE B 1 93 ? -14.758 -13.242 -5.637 1 98.69 93 ILE B CA 1
ATOM 1941 C C . ILE B 1 93 ? -15.078 -11.758 -5.836 1 98.69 93 ILE B C 1
ATOM 1943 O O . ILE B 1 93 ? -16.109 -11.273 -5.363 1 98.69 93 ILE B O 1
ATOM 1947 N N . ALA B 1 94 ? -14.195 -11.039 -6.5 1 98.75 94 ALA B N 1
ATOM 1948 C CA . ALA B 1 94 ? -14.391 -9.609 -6.742 1 98.75 94 ALA B CA 1
ATOM 1949 C C . ALA B 1 94 ? -15.703 -9.344 -7.477 1 98.75 94 ALA B C 1
ATOM 1951 O O . ALA B 1 94 ? -16.453 -8.445 -7.102 1 98.75 94 ALA B O 1
ATOM 1952 N N . VAL B 1 95 ? -15.969 -10.133 -8.516 1 98.69 95 VAL B N 1
ATOM 1953 C CA . VAL B 1 95 ? -17.203 -9.992 -9.297 1 98.69 95 VAL B CA 1
ATOM 1954 C C . VAL B 1 95 ? -18.406 -10.273 -8.406 1 98.69 95 VAL B C 1
ATOM 1956 O O . VAL B 1 95 ? -19.375 -9.508 -8.406 1 98.69 95 VAL B O 1
ATOM 1959 N N . ASN B 1 96 ? -18.328 -11.305 -7.641 1 98.5 96 ASN B N 1
ATOM 1960 C CA . ASN B 1 96 ? -19.422 -11.68 -6.746 1 98.5 96 ASN B CA 1
ATOM 1961 C C . ASN B 1 96 ? -19.688 -10.594 -5.703 1 98.5 96 ASN B C 1
ATOM 1963 O O . ASN B 1 96 ? -20.828 -10.359 -5.332 1 98.5 96 ASN B O 1
ATOM 1967 N N . LYS B 1 97 ? -18.609 -9.969 -5.27 1 98.25 97 LYS B N 1
ATOM 1968 C CA . LYS B 1 97 ? -18.703 -8.922 -4.258 1 98.25 97 LYS B CA 1
ATOM 1969 C C . LYS B 1 97 ? -19.031 -7.574 -4.895 1 98.25 97 LYS B C 1
ATOM 1971 O O . LYS B 1 97 ? -19 -6.539 -4.223 1 98.25 97 LYS B O 1
ATOM 1976 N N . LYS B 1 98 ? -19.219 -7.559 -6.246 1 97.81 98 LYS B N 1
ATOM 1977 C CA . LYS B 1 98 ? -19.625 -6.383 -7.012 1 97.81 98 LYS B CA 1
ATOM 1978 C C . LYS B 1 98 ? -18.531 -5.324 -7.027 1 97.81 98 LYS B C 1
ATOM 1980 O O . LYS B 1 98 ? -18.812 -4.129 -6.973 1 97.81 98 LYS B O 1
ATOM 1985 N N . CYS B 1 99 ? -17.344 -5.75 -6.949 1 98.69 99 CYS B N 1
ATOM 1986 C CA . CYS B 1 99 ? -16.234 -4.836 -7.16 1 98.69 99 CYS B CA 1
ATOM 1987 C C . CYS B 1 99 ? -16.219 -4.312 -8.594 1 98.69 99 CYS B C 1
ATOM 1989 O O . CYS B 1 99 ? -16.594 -5.027 -9.523 1 98.69 99 CYS B O 1
ATOM 1991 N N . LYS B 1 100 ? -15.766 -3.094 -8.758 1 98.56 100 LYS B N 1
ATOM 1992 C CA . LYS B 1 100 ? -15.625 -2.488 -10.078 1 98.56 100 LYS B CA 1
ATOM 1993 C C . LYS B 1 100 ? -14.281 -2.846 -10.703 1 98.56 100 LYS B C 1
ATOM 1995 O O . LYS B 1 100 ? -14.156 -2.914 -11.93 1 98.56 100 LYS B O 1
ATOM 2000 N N . LEU B 1 101 ? -13.305 -3.018 -9.82 1 98.75 101 LEU B N 1
ATOM 2001 C CA . LEU B 1 101 ? -11.969 -3.293 -10.336 1 98.75 101 LEU B CA 1
ATOM 2002 C C . LEU B 1 101 ? -11.133 -4.047 -9.305 1 98.75 101 LEU B C 1
ATOM 2004 O O . LEU B 1 101 ? -11.492 -4.098 -8.125 1 98.75 101 LEU B O 1
ATOM 2008 N N . ILE B 1 102 ? -10.07 -4.688 -9.789 1 98.88 102 ILE B N 1
ATOM 2009 C CA . ILE B 1 102 ? -8.984 -5.273 -9.023 1 98.88 102 ILE B CA 1
ATOM 2010 C C . ILE B 1 102 ? -7.664 -4.598 -9.398 1 98.88 102 ILE B C 1
ATOM 2012 O O . ILE B 1 102 ? -7.41 -4.328 -10.57 1 98.88 102 ILE B O 1
ATOM 2016 N N . TYR B 1 103 ? -6.871 -4.262 -8.422 1 98.88 103 TYR B N 1
ATOM 2017 C CA . TYR B 1 103 ? -5.578 -3.668 -8.75 1 98.88 103 TYR B CA 1
ATOM 2018 C C . TYR B 1 103 ? -4.484 -4.195 -7.836 1 98.88 103 TYR B C 1
ATOM 2020 O O . TYR B 1 103 ? -4.766 -4.871 -6.844 1 98.88 103 TYR B O 1
ATOM 2028 N N . LEU B 1 104 ? -3.26 -4.02 -8.203 1 98.81 104 LEU B N 1
ATOM 2029 C CA . LEU B 1 104 ? -2.074 -4.426 -7.453 1 98.81 104 LEU B CA 1
ATOM 2030 C C . LEU B 1 104 ? -0.846 -3.654 -7.918 1 98.81 104 LEU B C 1
ATOM 2032 O O . LEU B 1 104 ? -0.911 -2.906 -8.898 1 98.81 104 LEU B O 1
ATOM 2036 N N . ASN B 1 105 ? 0.183 -3.738 -7.18 1 98.62 105 ASN B N 1
ATOM 2037 C CA . ASN B 1 105 ? 1.499 -3.336 -7.664 1 98.62 105 ASN B CA 1
ATOM 2038 C C . ASN B 1 105 ? 2.5 -4.484 -7.586 1 98.62 105 ASN B C 1
ATOM 2040 O O . ASN B 1 105 ? 2.271 -5.469 -6.883 1 98.62 105 ASN B O 1
ATOM 2044 N N . THR B 1 106 ? 3.465 -4.449 -8.422 1 98.44 106 THR B N 1
ATOM 2045 C CA . THR B 1 106 ? 4.531 -5.445 -8.477 1 98.44 106 THR B CA 1
ATOM 2046 C C . THR B 1 106 ? 5.832 -4.816 -8.977 1 98.44 106 THR B C 1
ATOM 2048 O O . THR B 1 106 ? 5.852 -3.652 -9.375 1 98.44 106 THR B O 1
ATOM 2051 N N . PHE B 1 107 ? 6.852 -5.586 -8.922 1 98.5 107 PHE B N 1
ATOM 2052 C CA . PHE B 1 107 ? 8.172 -5.078 -9.266 1 98.5 107 PHE B CA 1
ATOM 2053 C C . PHE B 1 107 ? 8.695 -5.738 -10.539 1 98.5 107 PHE B C 1
ATOM 2055 O O . PHE B 1 107 ? 8.227 -6.812 -10.93 1 98.5 107 PHE B O 1
ATOM 2062 N N . GLY B 1 108 ? 9.641 -5.066 -11.148 1 98.25 108 GLY B N 1
ATOM 2063 C CA . GLY B 1 108 ? 10.219 -5.551 -12.391 1 98.25 108 GLY B CA 1
ATOM 2064 C C . GLY B 1 108 ? 10.773 -6.957 -12.281 1 98.25 108 GLY B C 1
ATOM 2065 O O . GLY B 1 108 ? 10.773 -7.711 -13.258 1 98.25 108 GLY B O 1
ATOM 2066 N N . PHE B 1 109 ? 11.242 -7.355 -11.109 1 97.56 109 PHE B N 1
ATOM 2067 C CA . PHE B 1 109 ? 11.867 -8.656 -10.914 1 97.56 109 PHE B CA 1
ATOM 2068 C C . PHE B 1 109 ? 10.82 -9.711 -10.562 1 97.56 109 PHE B C 1
ATOM 2070 O O . PHE B 1 109 ? 11.156 -10.875 -10.336 1 97.56 109 PHE B O 1
ATOM 2077 N N . GLN B 1 110 ? 9.492 -9.328 -10.562 1 96.5 110 GLN B N 1
ATOM 2078 C CA . GLN B 1 110 ? 8.422 -10.234 -10.156 1 96.5 110 GLN B CA 1
ATOM 2079 C C . GLN B 1 110 ? 7.531 -10.594 -11.344 1 96.5 110 GLN B C 1
ATOM 2081 O O . GLN B 1 110 ? 6.336 -10.836 -11.18 1 96.5 110 GLN B O 1
ATOM 2086 N N . ALA B 1 111 ? 8.008 -10.43 -12.57 1 93.62 111 ALA B N 1
ATOM 2087 C CA . ALA B 1 111 ? 7.352 -10.875 -13.805 1 93.62 111 ALA B CA 1
ATOM 2088 C C . ALA B 1 111 ? 6.062 -10.102 -14.047 1 93.62 111 ALA B C 1
ATOM 2090 O O . ALA B 1 111 ? 4.98 -10.688 -14.133 1 93.62 111 ALA B O 1
ATOM 2091 N N . PRO B 1 112 ? 6.184 -8.758 -14.242 1 98.25 112 PRO B N 1
ATOM 2092 C CA . PRO B 1 112 ? 4.992 -7.945 -14.508 1 98.25 112 PRO B CA 1
ATOM 2093 C C . PRO B 1 112 ? 4.215 -8.422 -15.734 1 98.25 112 PRO B C 1
ATOM 2095 O O . PRO B 1 112 ? 3.004 -8.203 -15.82 1 98.25 112 PRO B O 1
ATOM 2098 N N . GLU B 1 113 ? 4.812 -9.102 -16.672 1 97.75 113 GLU B N 1
ATOM 2099 C CA . GLU B 1 113 ? 4.156 -9.617 -17.859 1 97.75 113 GLU B CA 1
ATOM 2100 C C . GLU B 1 113 ? 3.061 -10.617 -17.5 1 97.75 113 GLU B C 1
ATOM 2102 O O . GLU B 1 113 ? 2.105 -10.805 -18.266 1 97.75 113 GLU B O 1
ATOM 2107 N N . PHE B 1 114 ? 3.27 -11.297 -16.391 1 98.12 114 PHE B N 1
ATOM 2108 C CA . PHE B 1 114 ? 2.27 -12.227 -15.883 1 98.12 114 PHE B CA 1
ATOM 2109 C C . PHE B 1 114 ? 0.898 -11.57 -15.82 1 98.12 114 PHE B C 1
ATOM 2111 O O . PHE B 1 114 ? -0.089 -12.125 -16.297 1 98.12 114 PHE B O 1
ATOM 2118 N N . TYR B 1 115 ? 0.816 -10.359 -15.297 1 98.69 115 TYR B N 1
ATOM 2119 C CA . TYR B 1 115 ? -0.449 -9.656 -15.094 1 98.69 115 TYR B CA 1
ATOM 2120 C C . TYR B 1 115 ? -1 -9.133 -16.406 1 98.69 115 TYR B C 1
ATOM 2122 O O . TYR B 1 115 ? -2.213 -9.141 -16.625 1 98.69 115 TYR B O 1
ATOM 2130 N N . LYS B 1 116 ? -0.14 -8.68 -17.266 1 98.38 116 LYS B N 1
ATOM 2131 C CA . LYS B 1 116 ? -0.58 -8.25 -18.594 1 98.38 116 LYS B CA 1
ATOM 2132 C C . LYS B 1 116 ? -1.268 -9.391 -19.344 1 98.38 116 LYS B C 1
ATOM 2134 O O . LYS B 1 116 ? -2.332 -9.195 -19.938 1 98.38 116 LYS B O 1
ATOM 2139 N N . LYS B 1 117 ? -0.702 -10.562 -19.281 1 97.56 117 LYS B N 1
ATOM 2140 C CA . LYS B 1 117 ? -1.264 -11.742 -19.938 1 97.56 117 LYS B CA 1
ATOM 2141 C C . LYS B 1 117 ? -2.633 -12.086 -19.359 1 97.56 117 LYS B C 1
ATOM 2143 O O . LYS B 1 117 ? -3.482 -12.648 -20.062 1 97.56 117 LYS B O 1
ATOM 2148 N N . MET B 1 118 ? -2.809 -11.75 -18.125 1 97.69 118 MET B N 1
ATOM 2149 C CA . MET B 1 118 ? -4.07 -12.047 -17.453 1 97.69 118 MET B CA 1
ATOM 2150 C C . MET B 1 118 ? -5.09 -10.938 -17.703 1 97.69 118 MET B C 1
ATOM 2152 O O . MET B 1 118 ? -6.176 -10.953 -17.109 1 97.69 118 MET B O 1
ATOM 2156 N N . GLY B 1 119 ? -4.793 -9.938 -18.453 1 98.44 119 GLY B N 1
ATOM 2157 C CA . GLY B 1 119 ? -5.75 -8.914 -18.859 1 98.44 119 GLY B CA 1
ATOM 2158 C C . GLY B 1 119 ? -5.688 -7.668 -18 1 98.44 119 GLY B C 1
ATOM 2159 O O . GLY B 1 119 ? -6.57 -6.812 -18.078 1 98.44 119 GLY B O 1
ATOM 2160 N N . TYR B 1 120 ? -4.684 -7.551 -17.203 1 98.88 120 TYR B N 1
ATOM 2161 C CA . TYR B 1 120 ? -4.508 -6.34 -16.406 1 98.88 120 TYR B CA 1
ATOM 2162 C C . TYR B 1 120 ? -3.848 -5.238 -17.219 1 98.88 120 TYR B C 1
ATOM 2164 O O . TYR B 1 120 ? -2.992 -5.512 -18.062 1 98.88 120 TYR B O 1
ATOM 2172 N N . GLU B 1 121 ? -4.211 -3.998 -16.906 1 98.81 121 GLU B N 1
ATOM 2173 C CA . GLU B 1 121 ? -3.67 -2.83 -17.594 1 98.81 121 GLU B CA 1
ATOM 2174 C C . GLU B 1 121 ? -2.783 -2.004 -16.656 1 98.81 121 GLU B C 1
ATOM 2176 O O . GLU B 1 121 ? -3.107 -1.815 -15.484 1 98.81 121 GLU B O 1
ATOM 2181 N N . LEU B 1 122 ? -1.7 -1.524 -17.234 1 98.81 122 LEU B N 1
ATOM 2182 C CA . LEU B 1 122 ? -0.818 -0.625 -16.484 1 98.81 122 LEU B CA 1
ATOM 2183 C C . LEU B 1 122 ? -1.476 0.735 -16.281 1 98.81 122 LEU B C 1
ATOM 2185 O O . LEU B 1 122 ? -1.886 1.383 -17.25 1 98.81 122 LEU B O 1
ATOM 2189 N N . PHE B 1 123 ? -1.631 1.165 -15.031 1 98.75 123 PHE B N 1
ATOM 2190 C CA . PHE B 1 123 ? -2.227 2.477 -14.812 1 98.75 123 PHE B CA 1
ATOM 2191 C C . PHE B 1 123 ? -1.272 3.383 -14.039 1 98.75 123 PHE B C 1
ATOM 2193 O O . PHE B 1 123 ? -1.592 4.543 -13.773 1 98.75 123 PHE B O 1
ATOM 2200 N N . GLY B 1 124 ? -0.101 2.881 -13.68 1 98.75 124 GLY B N 1
ATOM 2201 C CA . GLY B 1 124 ? 0.96 3.631 -13.023 1 98.75 124 GLY B CA 1
ATOM 2202 C C . GLY B 1 124 ? 2.314 2.953 -13.117 1 98.75 124 GLY B C 1
ATOM 2203 O O . GLY B 1 124 ? 2.398 1.724 -13.133 1 98.75 124 GLY B O 1
ATOM 2204 N N . LEU B 1 125 ? 3.307 3.773 -13.172 1 98.69 125 LEU B N 1
ATOM 2205 C CA . LEU B 1 125 ? 4.672 3.277 -13.305 1 98.69 125 LEU B CA 1
ATOM 2206 C C . LEU B 1 125 ? 5.652 4.18 -12.562 1 98.69 125 LEU B C 1
ATOM 2208 O O . LEU B 1 125 ? 5.594 5.406 -12.688 1 98.69 125 LEU B O 1
ATOM 2212 N N . LEU B 1 126 ? 6.477 3.604 -11.703 1 98.69 126 LEU B N 1
ATOM 2213 C CA . LEU B 1 126 ? 7.633 4.258 -11.102 1 98.69 126 LEU B CA 1
ATOM 2214 C C . LEU B 1 126 ? 8.93 3.658 -11.633 1 98.69 126 LEU B C 1
ATOM 2216 O O . LEU B 1 126 ? 9.25 2.502 -11.352 1 98.69 126 LEU B O 1
ATOM 2220 N N . GLU B 1 127 ? 9.719 4.438 -12.352 1 98.25 127 GLU B N 1
ATOM 2221 C CA . GLU B 1 127 ? 10.836 3.896 -13.117 1 98.25 127 GLU B CA 1
ATOM 2222 C C . GLU B 1 127 ? 12.109 3.846 -12.273 1 98.25 127 GLU B 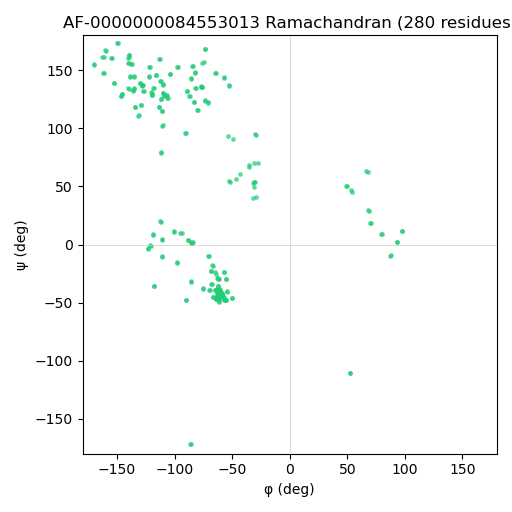C 1
ATOM 2224 O O . GLU B 1 127 ? 12.469 4.828 -11.625 1 98.25 127 GLU B O 1
ATOM 2229 N N . GLU B 1 128 ? 12.781 2.678 -12.32 1 97.12 128 GLU B N 1
ATOM 2230 C CA . GLU B 1 128 ? 14.141 2.439 -11.844 1 97.12 128 GLU B CA 1
ATOM 2231 C C . GLU B 1 128 ? 14.328 2.977 -10.422 1 97.12 128 GLU B C 1
ATOM 2233 O O . GLU B 1 128 ? 15.305 3.676 -10.141 1 97.12 128 GLU B O 1
ATOM 2238 N N . CYS B 1 129 ? 13.367 2.568 -9.531 1 95.88 129 CYS B N 1
ATOM 2239 C CA . CYS B 1 129 ? 13.508 3.172 -8.211 1 95.88 129 CYS B CA 1
ATOM 2240 C C . CYS B 1 129 ? 13.641 2.102 -7.137 1 95.88 129 CYS B C 1
ATOM 2242 O O . CYS B 1 129 ? 13.734 2.42 -5.949 1 95.88 129 CYS B O 1
ATOM 2244 N N . ILE B 1 130 ? 13.531 0.897 -7.578 1 97.88 130 ILE B N 1
ATOM 2245 C CA . ILE B 1 130 ? 13.781 -0.215 -6.668 1 97.88 130 ILE B CA 1
ATOM 2246 C C . ILE B 1 130 ? 15.055 -0.945 -7.082 1 97.88 130 ILE B C 1
ATOM 2248 O O . ILE B 1 130 ? 15 -1.971 -7.762 1 97.88 130 ILE B O 1
ATOM 2252 N N . ASN B 1 131 ? 16.234 -0.394 -6.715 1 98 131 ASN B N 1
ATOM 2253 C CA . ASN B 1 131 ? 17.516 -1.009 -7.07 1 98 131 ASN B CA 1
ATOM 2254 C C . ASN B 1 131 ? 17.609 -1.26 -8.57 1 98 131 ASN B C 1
ATOM 2256 O O . ASN B 1 131 ? 17.969 -2.357 -9 1 98 131 ASN B O 1
ATOM 2260 N N . GLY B 1 132 ? 17.25 -0.26 -9.328 1 97.12 132 GLY B N 1
ATOM 2261 C CA . GLY B 1 132 ? 17.344 -0.336 -10.773 1 97.12 132 GLY B CA 1
ATOM 2262 C C . GLY B 1 132 ? 16.109 -0.942 -11.43 1 97.12 132 GLY B C 1
ATOM 2263 O O . GLY B 1 132 ? 15.977 -0.914 -12.648 1 97.12 132 GLY B O 1
ATOM 2264 N N . TYR B 1 133 ? 15.219 -1.481 -10.703 1 98.44 133 TYR B N 1
ATOM 2265 C CA . TYR B 1 133 ? 14 -2.078 -11.227 1 98.44 133 TYR B CA 1
ATOM 2266 C C . TYR B 1 133 ? 12.828 -1.104 -11.141 1 98.44 133 TYR B C 1
ATOM 2268 O O . TYR B 1 133 ? 12.805 -0.229 -10.273 1 98.44 133 TYR B O 1
ATOM 2276 N N . ASP B 1 134 ? 11.875 -1.276 -12.023 1 98.69 134 ASP B N 1
ATOM 2277 C CA . ASP B 1 134 ? 10.648 -0.482 -12.031 1 98.69 134 ASP B CA 1
ATOM 2278 C C . ASP B 1 134 ? 9.609 -1.062 -11.07 1 98.69 134 ASP B C 1
ATOM 2280 O O . ASP B 1 134 ? 9.703 -2.229 -10.68 1 98.69 134 ASP B O 1
ATOM 2284 N N . GLN B 1 135 ? 8.742 -0.24 -10.578 1 98.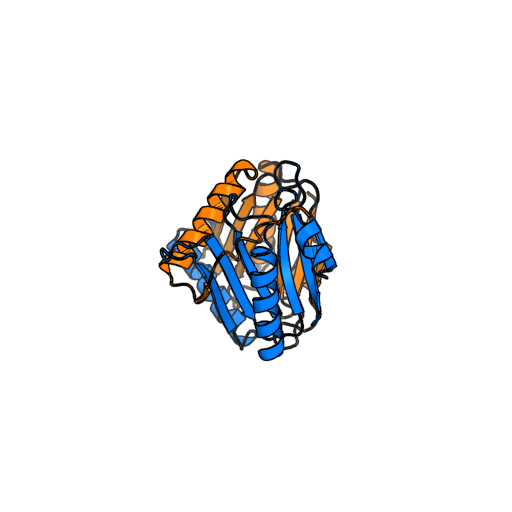75 135 GLN B N 1
ATOM 2285 C CA . GLN B 1 135 ? 7.516 -0.664 -9.906 1 98.75 135 GLN B CA 1
ATOM 2286 C C . GLN B 1 135 ? 6.293 -0.404 -10.781 1 98.75 135 GLN B C 1
ATOM 2288 O O . GLN B 1 135 ? 6.121 0.699 -11.305 1 98.75 135 GLN B O 1
ATOM 2293 N N . TYR B 1 136 ? 5.484 -1.408 -10.961 1 98.88 136 TYR B N 1
ATOM 2294 C CA . TYR B 1 136 ? 4.332 -1.374 -11.852 1 98.88 136 TYR B CA 1
ATOM 2295 C C . TYR B 1 136 ? 3.029 -1.389 -11.055 1 98.88 136 TYR B C 1
ATOM 2297 O O . TYR B 1 136 ? 2.91 -2.109 -10.062 1 98.88 136 TYR B O 1
ATOM 2305 N N . PHE B 1 137 ? 2.105 -0.611 -11.469 1 98.94 137 PHE B N 1
ATOM 2306 C CA . PHE B 1 137 ? 0.746 -0.627 -10.945 1 98.94 137 PHE B CA 1
ATOM 2307 C C . PHE B 1 137 ? -0.244 -1.084 -12.008 1 98.94 137 PHE B C 1
ATOM 2309 O O . PHE B 1 137 ? -0.366 -0.454 -13.062 1 98.94 137 PHE B O 1
ATOM 2316 N N . PHE B 1 138 ? -0.912 -2.193 -11.727 1 98.94 138 PHE B N 1
ATOM 2317 C CA . PHE B 1 138 ? -1.824 -2.824 -12.672 1 98.94 138 PHE B CA 1
ATOM 2318 C C . PHE B 1 138 ? -3.252 -2.807 -12.141 1 98.94 138 PHE B C 1
ATOM 2320 O O . PHE B 1 138 ? -3.471 -2.887 -10.93 1 98.94 138 PHE B O 1
ATOM 2327 N N . ARG B 1 139 ? -4.191 -2.672 -13.023 1 98.88 139 ARG B N 1
ATOM 2328 C CA . ARG B 1 139 ? -5.598 -2.816 -12.672 1 98.88 139 ARG B CA 1
ATOM 2329 C C . ARG B 1 139 ? -6.352 -3.621 -13.719 1 98.88 139 ARG B C 1
ATOM 2331 O O . ARG B 1 139 ? -5.926 -3.699 -14.875 1 98.88 139 ARG B O 1
ATOM 2338 N N . LYS B 1 140 ? -7.395 -4.223 -13.375 1 98.75 140 LYS B N 1
ATOM 2339 C CA . LYS B 1 140 ? -8.375 -4.855 -14.25 1 98.75 140 LYS B CA 1
ATOM 2340 C C . LYS B 1 140 ? -9.789 -4.395 -13.914 1 98.75 140 LYS B C 1
ATOM 2342 O O . LYS B 1 140 ? -10.242 -4.531 -12.773 1 98.75 140 LYS B O 1
ATOM 2347 N N . ILE B 1 141 ? -10.43 -3.789 -14.883 1 98.38 141 ILE B N 1
ATOM 2348 C CA . ILE B 1 141 ? -11.828 -3.416 -14.719 1 98.38 141 ILE B CA 1
ATOM 2349 C C . ILE B 1 141 ? -12.711 -4.652 -14.859 1 98.38 141 ILE B C 1
ATOM 2351 O O . ILE B 1 141 ? -12.508 -5.473 -15.758 1 98.38 141 ILE B O 1
ATOM 2355 N N . LEU B 1 142 ? -13.633 -4.766 -13.992 1 96.94 142 LEU B N 1
ATOM 2356 C CA . LEU B 1 142 ? -14.422 -5.988 -13.961 1 96.94 142 LEU B CA 1
ATOM 2357 C C . LEU B 1 142 ? -15.805 -5.762 -14.578 1 96.94 142 LEU B C 1
ATOM 2359 O O . LEU B 1 142 ? -16.312 -4.637 -14.57 1 96.94 142 LEU B O 1
#

Organism: NCBI:txid1418104

Sequence (284 aa):
MSSINDKDYNFILKPCSEKEKEYIHNKLVEHNVKFITDYEEFSFCYKDEDEKVVGGIVASRDNECLTIDFLWVDNSHRGKGIGEKLIKHMESIAVNKKCKLIYLNTFGFQAPEFYKKMGYELFGLLEECINGYDQYFFRKILMSSINDKDYNFILKPCSEKEKEYIHNKLVEHNVKFITDYEEFSFCYKDEDEKVVGGIVASRDNECLTIDFLWVDNSHRGKGIGEKLIKHMESIAVNKKCKLIYLNTFGFQAPEFYKKMGYELFGLLEECINGYDQYFFRKIL

Solvent-accessible surface area (backbone atoms only — not comparable to full-atom values): 15419 Å² total; per-residue (Å²): 131,82,76,74,75,70,73,70,72,69,57,46,81,39,74,47,51,73,67,50,50,50,49,44,52,49,53,44,50,62,58,45,50,78,54,51,79,40,75,50,77,48,47,37,24,32,20,42,90,83,68,44,76,49,28,36,36,32,33,38,31,44,44,21,28,32,37,51,75,45,76,38,61,40,77,94,53,58,94,67,52,58,68,57,53,53,50,51,50,51,50,54,50,37,53,74,68,60,24,50,32,42,34,37,68,51,37,58,90,66,51,59,63,60,46,46,75,71,62,33,40,80,51,28,73,45,78,52,24,43,71,70,26,35,39,41,28,36,32,32,80,101,133,81,76,73,75,72,71,68,72,68,56,46,82,40,73,46,51,73,68,51,50,50,48,44,50,49,54,45,47,62,59,45,50,78,54,50,78,41,75,51,78,48,46,38,24,32,20,41,91,84,67,43,74,49,28,36,38,33,32,39,30,43,45,21,29,32,35,52,75,44,77,38,60,40,77,93,54,58,95,69,51,56,69,58,52,54,51,51,50,50,50,53,50,36,54,74,67,60,24,50,31,40,33,39,66,50,37,56,92,67,52,59,64,60,46,46,76,70,63,32,40,79,52,29,74,46,76,52,22,41,70,69,26,34,38,42,26,36,34,31,79,102